Protein AF-A0A3S0PNJ2-F1 (afdb_monomer_lite)

InterPro domains:
  IPR029063 S-adenosyl-L-methionine-dependent methyltransferase superfamily [G3DSA:3.40.50.150] (74-207)
  IPR029063 S-adenosyl-L-methionine-dependent methyltransferase superfamily [SSF53335] (7-191)
  IPR046816 MmeI-like, DNA-methyltransferase domain [PF20473] (151-189)
  IPR050953 N(4)/N(6)-adenine-specific DNA methyltransferase [PTHR33841] (14-191)

Secondary structure (DSSP, 8-state):
-PPPPTTPPTTGGGSPP--STTTSPPTTSSPPB-SSS-BS------HHHHHHHHHHHTTSEE-S-TT--SSTTSEE-HHHHHHHHHHHTTSB-TTT-SBHHHHHT--PPPHHHHHHHHHHHHHHHHHHHH---HHHHHHHHS--TT------HHHHHHHHHHHHT-----TT-TTTHHHHHHHHHHHHHHHHHHTSTT----------

pLDDT: mean 74.97, std 15.98, range [30.59, 96.69]

Sequence (208 aa):
MEERISNLPQGAEIIPFLNGGLFEPNKEDYYKSDGKGNNQNDFGITNNWFLKFFEELEKYNFTIDENSVTEIEVSVDPEMLGRIFENLLAEIDPDSGETARKATGSFYTPREIVDYMATESLIQYIHNKTTIGTEKIRPVFRTIENEKFKLSANEIEQILDALDQVKILDPACGSGAFLWVYYKKLCKHFKSWIQKPNGGKKTSNKNK

Foldseek 3Di:
DPDPDPPDDPPVVPPDDDDDDVPDDDPVVDFDDPVPRDRPDPVVDDVVVVVVVVVVVVQAAEDQDPPPPVPPDGYDYLVNVLVVVLVVQQPAPPPPRDRNCVVVVSDDDDLVVLLVVLLVVLLVQLCVQPVDDSVLVSVLQDPDDPDPRPDDPVSVVSSLVSLVPDDDDDPPCRSVSNVSSNVVSSVVNVVVQVPPPDPDDPPPPPDD

Structure (mmCIF, N/CA/C/O backbone):
data_AF-A0A3S0PNJ2-F1
#
_entry.id   AF-A0A3S0PNJ2-F1
#
loop_
_atom_site.group_PDB
_atom_site.id
_atom_site.type_symbol
_atom_site.label_atom_id
_atom_site.label_alt_id
_atom_site.label_comp_id
_atom_site.label_asym_id
_atom_site.label_entity_id
_atom_site.label_seq_id
_atom_site.pdbx_PDB_ins_code
_atom_site.Cartn_x
_atom_site.Cartn_y
_atom_site.Cartn_z
_atom_site.occupancy
_atom_site.B_iso_or_equiv
_atom_site.auth_seq_id
_atom_site.auth_comp_id
_atom_site.auth_asym_id
_atom_site.auth_atom_id
_atom_site.pdbx_PDB_model_num
ATOM 1 N N . MET A 1 1 ? -0.485 -32.144 -5.523 1.00 49.84 1 MET A N 1
ATOM 2 C CA . MET A 1 1 ? 0.604 -31.202 -5.833 1.00 49.84 1 MET A CA 1
ATOM 3 C C . MET A 1 1 ? 1.092 -31.646 -7.191 1.00 49.84 1 MET A C 1
ATOM 5 O O . MET A 1 1 ? 1.510 -32.792 -7.282 1.00 49.84 1 MET A O 1
ATOM 9 N N . GLU A 1 2 ? 0.849 -30.863 -8.240 1.00 59.84 2 GLU A N 1
ATOM 10 C CA . GLU A 1 2 ? 1.338 -31.222 -9.576 1.00 59.84 2 GLU A CA 1
ATOM 11 C C . GLU A 1 2 ? 2.856 -31.406 -9.503 1.00 59.84 2 GLU A C 1
ATOM 13 O O . GLU A 1 2 ? 3.555 -30.642 -8.831 1.00 59.84 2 GLU A O 1
ATOM 18 N N . GLU A 1 3 ? 3.339 -32.495 -10.090 1.00 68.06 3 GLU A N 1
ATOM 19 C CA . GLU A 1 3 ? 4.760 -32.820 -10.125 1.00 68.06 3 GLU A CA 1
ATOM 20 C C . GLU A 1 3 ? 5.495 -31.698 -10.865 1.00 68.06 3 GLU A C 1
ATOM 22 O O . GLU A 1 3 ? 5.054 -31.253 -11.927 1.00 68.06 3 GLU A O 1
ATOM 27 N N . ARG A 1 4 ? 6.595 -31.196 -10.290 1.00 71.06 4 ARG A N 1
ATOM 28 C CA . ARG A 1 4 ? 7.394 -30.158 -10.951 1.00 71.06 4 ARG A CA 1
ATOM 29 C C . ARG A 1 4 ? 7.895 -30.689 -12.292 1.00 71.06 4 ARG A C 1
ATOM 31 O O . ARG A 1 4 ? 8.275 -31.854 -12.394 1.00 71.06 4 ARG A O 1
ATOM 38 N N . ILE A 1 5 ? 7.918 -29.817 -13.299 1.00 76.19 5 ILE A N 1
ATOM 39 C CA . ILE A 1 5 ? 8.405 -30.143 -14.643 1.00 76.19 5 ILE A CA 1
ATOM 40 C C . ILE A 1 5 ? 9.823 -30.725 -14.533 1.00 76.19 5 ILE A C 1
ATOM 42 O O . ILE A 1 5 ? 10.673 -30.188 -13.819 1.00 76.19 5 ILE A O 1
ATOM 46 N N . SER A 1 6 ? 10.079 -31.833 -15.229 1.00 67.81 6 SER A N 1
ATOM 47 C CA . SER A 1 6 ? 11.418 -32.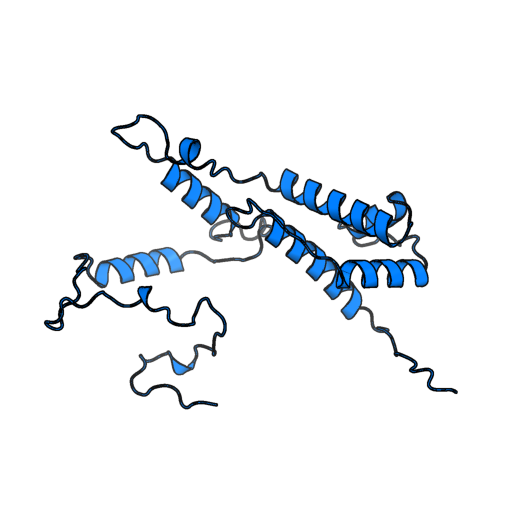410 -15.323 1.00 67.81 6 SER A CA 1
ATOM 48 C C . SER A 1 6 ? 12.330 -31.497 -16.156 1.00 67.81 6 SER A C 1
ATOM 50 O O . SER A 1 6 ? 11.888 -30.907 -17.139 1.00 67.81 6 SER A O 1
ATOM 52 N N . ASN A 1 7 ? 13.611 -31.394 -15.778 1.00 76.75 7 ASN A N 1
ATOM 53 C CA . ASN A 1 7 ? 14.646 -30.527 -16.388 1.00 76.75 7 ASN A CA 1
ATOM 54 C C . ASN A 1 7 ? 14.716 -29.067 -15.897 1.00 76.75 7 ASN A C 1
ATOM 56 O O . ASN A 1 7 ? 15.147 -28.188 -16.643 1.00 76.75 7 ASN A O 1
ATOM 60 N N . LEU A 1 8 ? 14.346 -28.789 -14.645 1.00 79.31 8 LEU A N 1
ATOM 61 C CA . LEU A 1 8 ? 14.663 -27.492 -14.037 1.00 79.31 8 LEU A CA 1
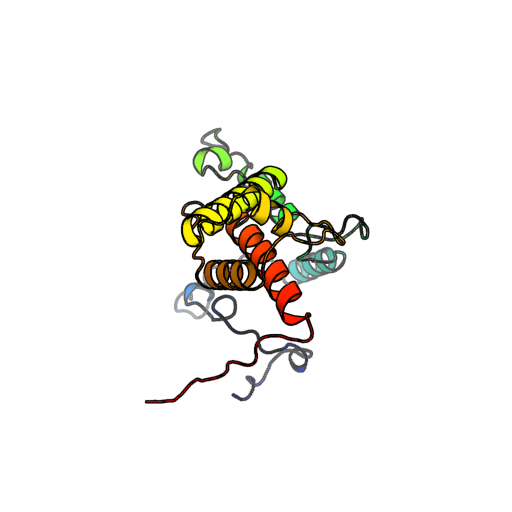ATOM 62 C C . LEU A 1 8 ? 16.164 -27.378 -13.692 1.00 79.31 8 LEU A C 1
ATOM 64 O O . LEU A 1 8 ? 16.800 -28.398 -13.409 1.00 79.31 8 LEU A O 1
ATOM 68 N N . PRO A 1 9 ? 16.736 -26.156 -13.689 1.00 80.31 9 PRO A N 1
ATOM 69 C CA . PRO A 1 9 ? 18.105 -25.923 -13.236 1.00 80.31 9 PRO A CA 1
ATOM 70 C C . PRO A 1 9 ? 18.327 -26.386 -11.790 1.00 80.31 9 PRO A C 1
ATOM 72 O O . PRO A 1 9 ? 17.409 -26.353 -10.968 1.00 80.31 9 PRO A O 1
ATOM 75 N N . GLN A 1 10 ? 19.565 -26.764 -11.467 1.00 80.88 10 GLN A N 1
ATOM 76 C CA . GLN A 1 10 ? 19.969 -27.072 -10.094 1.00 80.88 10 GLN A CA 1
ATOM 77 C C . GLN A 1 10 ? 19.714 -25.863 -9.177 1.00 80.88 10 GLN A C 1
ATOM 79 O O . GLN A 1 10 ? 20.045 -24.736 -9.543 1.00 80.88 10 GLN A O 1
ATOM 84 N N . GLY A 1 11 ? 19.128 -26.087 -7.999 1.00 80.19 11 GLY A N 1
ATOM 85 C CA . GLY A 1 11 ? 18.704 -25.031 -7.077 1.00 80.19 11 GLY A CA 1
ATOM 86 C C . GLY A 1 11 ? 17.234 -24.630 -7.236 1.00 80.19 11 GLY A C 1
ATOM 87 O O . GLY A 1 11 ? 16.687 -23.953 -6.369 1.00 80.19 11 GLY A O 1
ATOM 88 N N . ALA A 1 12 ? 16.536 -25.073 -8.287 1.00 82.06 12 ALA A N 1
ATOM 89 C CA . ALA A 1 12 ? 15.106 -24.804 -8.422 1.00 82.06 12 ALA A CA 1
ATOM 90 C C . ALA A 1 12 ? 14.271 -25.497 -7.330 1.00 82.06 12 ALA A C 1
ATOM 92 O O . ALA A 1 12 ? 13.176 -25.040 -7.003 1.00 82.06 12 ALA A O 1
ATOM 93 N N . GLU A 1 13 ? 14.777 -26.580 -6.736 1.00 83.62 13 GLU A N 1
ATOM 94 C CA . GLU A 1 13 ? 14.127 -27.356 -5.678 1.00 83.62 13 GLU A CA 1
ATOM 95 C C . GLU A 1 13 ? 13.825 -26.552 -4.404 1.00 83.62 13 GLU A C 1
ATOM 97 O O . GLU A 1 13 ? 12.839 -26.849 -3.730 1.00 83.62 13 GLU A O 1
ATOM 102 N N . ILE A 1 14 ? 14.617 -25.516 -4.099 1.00 87.25 14 ILE A N 1
ATOM 103 C CA . ILE A 1 14 ? 14.418 -24.661 -2.916 1.00 87.25 14 ILE A CA 1
ATOM 104 C C . ILE A 1 14 ? 13.469 -23.484 -3.171 1.00 87.25 14 ILE A C 1
ATOM 106 O O . ILE A 1 14 ? 13.017 -22.847 -2.220 1.00 87.25 14 ILE A O 1
ATOM 110 N N . ILE A 1 15 ? 13.141 -23.190 -4.433 1.00 84.38 15 ILE A N 1
ATOM 111 C CA . ILE A 1 15 ? 12.251 -22.078 -4.782 1.00 84.38 15 ILE A CA 1
ATOM 112 C C . ILE A 1 15 ? 10.813 -22.483 -4.427 1.00 84.38 15 ILE A C 1
ATOM 114 O O . ILE A 1 15 ? 10.343 -23.511 -4.928 1.00 84.38 15 ILE A O 1
ATOM 118 N N . PRO A 1 16 ? 10.091 -21.731 -3.576 1.00 84.56 16 PRO A N 1
ATOM 119 C CA . PRO A 1 16 ? 8.716 -22.059 -3.219 1.00 84.56 16 PRO A CA 1
ATOM 120 C C . PRO A 1 16 ? 7.776 -21.892 -4.417 1.00 84.56 16 PRO A C 1
ATOM 122 O O . PRO A 1 16 ? 8.076 -21.189 -5.377 1.00 84.56 16 PRO A O 1
ATOM 125 N N . PHE A 1 17 ? 6.606 -22.528 -4.351 1.00 81.31 17 PHE A N 1
ATOM 126 C CA . PHE A 1 17 ? 5.552 -22.243 -5.319 1.00 81.31 17 PHE A CA 1
ATOM 127 C C . PHE A 1 17 ? 5.083 -20.792 -5.147 1.00 81.31 17 PHE A C 1
ATOM 129 O O . PHE A 1 17 ? 4.615 -20.416 -4.070 1.00 81.31 17 PHE A O 1
ATOM 136 N N . LEU A 1 18 ? 5.214 -19.994 -6.206 1.00 81.94 18 LEU A N 1
ATOM 137 C CA . LEU A 1 18 ? 4.724 -18.623 -6.277 1.00 81.94 18 LEU A CA 1
ATOM 138 C C . LEU A 1 18 ? 3.477 -18.623 -7.165 1.00 81.94 18 LEU A C 1
ATOM 140 O O . LEU A 1 18 ? 3.542 -19.034 -8.319 1.00 81.94 18 LEU A O 1
ATOM 144 N N . ASN A 1 19 ? 2.337 -18.224 -6.602 1.00 76.31 19 ASN A N 1
ATOM 145 C CA . ASN A 1 19 ? 1.061 -18.171 -7.316 1.00 76.31 19 ASN A CA 1
ATOM 146 C C . ASN A 1 19 ? 0.738 -16.741 -7.777 1.00 76.31 19 ASN A C 1
ATOM 148 O O . ASN A 1 19 ? 1.321 -15.774 -7.282 1.00 76.31 19 ASN A O 1
ATOM 152 N N . GLY A 1 20 ? -0.282 -16.618 -8.625 1.00 78.88 20 GLY A N 1
ATOM 153 C CA . GLY A 1 20 ? -0.908 -15.363 -9.014 1.00 78.88 20 GLY A CA 1
ATOM 154 C C . GLY A 1 20 ? -0.400 -14.819 -10.342 1.00 78.88 20 GLY A C 1
ATOM 155 O O . GLY A 1 20 ? 0.638 -15.231 -10.854 1.00 78.88 20 GLY A O 1
ATOM 156 N N . GLY A 1 21 ? -1.131 -13.831 -10.862 1.00 77.19 21 GLY A N 1
ATOM 157 C CA . GLY A 1 21 ? -0.971 -13.318 -12.225 1.00 77.19 21 GLY A CA 1
ATOM 158 C C . GLY A 1 21 ? 0.415 -12.782 -12.605 1.00 77.19 21 GLY A C 1
ATOM 159 O O . GLY A 1 21 ? 0.660 -12.574 -13.783 1.00 77.19 21 GLY A O 1
ATOM 160 N N . LEU A 1 22 ? 1.324 -12.564 -11.644 1.00 82.12 22 LEU A N 1
ATOM 161 C CA . LEU A 1 22 ? 2.709 -12.169 -11.931 1.00 82.12 22 LEU A CA 1
ATOM 162 C C . LEU A 1 22 ? 3.564 -13.335 -12.457 1.00 82.12 22 LEU A C 1
ATOM 164 O O . LEU A 1 22 ? 4.467 -13.111 -13.254 1.00 82.12 22 LEU A O 1
ATOM 168 N N . PHE A 1 23 ? 3.304 -14.558 -11.990 1.00 83.19 23 PHE A N 1
ATOM 169 C CA . PHE A 1 23 ? 4.053 -15.762 -12.377 1.00 83.19 23 PHE A CA 1
ATOM 170 C C . PHE A 1 23 ? 3.240 -16.688 -13.290 1.00 83.19 23 PHE A C 1
ATOM 172 O O . PHE A 1 23 ? 3.722 -17.749 -13.690 1.00 83.19 23 PHE A O 1
ATOM 179 N N . GLU A 1 24 ? 2.007 -16.299 -13.619 1.00 83.56 24 GLU A N 1
ATOM 180 C CA . GLU A 1 24 ? 1.200 -16.968 -14.631 1.00 83.56 24 GLU A CA 1
ATOM 181 C C . GLU A 1 24 ? 1.675 -16.536 -16.026 1.00 83.56 24 GLU A C 1
ATOM 183 O O . GLU A 1 24 ? 1.725 -15.337 -16.304 1.00 83.56 24 GLU A O 1
ATOM 188 N N . PRO A 1 25 ? 2.024 -17.484 -16.913 1.00 79.88 25 PRO A N 1
ATOM 189 C CA . PRO A 1 25 ? 2.538 -17.144 -18.229 1.00 79.88 25 PRO A CA 1
ATOM 190 C C . PRO A 1 25 ? 1.450 -16.508 -19.096 1.00 79.88 25 PRO A C 1
ATOM 192 O O . PRO A 1 25 ? 0.386 -17.091 -19.328 1.00 79.88 25 PRO A O 1
ATOM 195 N N . ASN A 1 26 ? 1.752 -15.340 -19.651 1.00 81.19 26 ASN A N 1
ATOM 196 C CA . ASN A 1 26 ? 0.934 -14.673 -20.647 1.00 81.19 26 ASN A CA 1
ATOM 197 C C . ASN A 1 26 ? 1.402 -15.023 -22.058 1.00 81.19 26 ASN A C 1
ATOM 199 O O . ASN A 1 26 ? 2.563 -15.329 -22.318 1.00 81.19 26 ASN A O 1
ATOM 203 N N . LYS A 1 27 ? 0.487 -14.931 -23.029 1.00 80.75 27 LYS A N 1
ATOM 204 C CA . LYS A 1 27 ? 0.811 -15.183 -24.446 1.00 80.75 27 LYS A CA 1
ATOM 205 C C . LYS A 1 27 ? 1.898 -14.245 -24.985 1.00 80.75 27 LYS A C 1
ATOM 207 O O . LYS A 1 27 ? 2.558 -14.599 -25.956 1.00 80.75 27 LYS A O 1
ATOM 212 N N . GLU A 1 28 ? 2.050 -13.069 -24.381 1.00 77.69 28 GLU A N 1
ATOM 213 C CA . GLU A 1 28 ? 3.027 -12.050 -24.775 1.00 77.69 28 GLU A CA 1
ATOM 214 C C . GLU A 1 28 ? 4.420 -12.273 -24.171 1.00 77.69 28 GLU A C 1
ATOM 216 O O . GLU A 1 28 ? 5.381 -11.698 -24.676 1.00 77.69 28 GLU A O 1
ATOM 221 N N . ASP A 1 29 ? 4.554 -13.148 -23.167 1.00 75.00 29 ASP A N 1
ATOM 222 C CA . ASP A 1 29 ? 5.842 -13.451 -22.523 1.00 75.00 29 ASP A CA 1
ATOM 223 C C . ASP A 1 29 ? 6.748 -14.312 -23.418 1.00 75.00 29 ASP A C 1
ATOM 225 O O . ASP A 1 29 ? 7.961 -14.398 -23.222 1.00 75.00 29 ASP A O 1
ATOM 229 N N . TYR A 1 30 ? 6.161 -14.972 -24.417 1.00 74.31 30 TYR A N 1
ATOM 230 C CA . TYR A 1 30 ? 6.881 -15.818 -25.356 1.00 74.31 30 TYR A CA 1
ATOM 231 C C . TYR A 1 30 ? 7.423 -15.001 -26.528 1.00 74.31 30 TYR A C 1
ATOM 233 O O . TYR A 1 30 ? 6.736 -14.152 -27.103 1.00 74.31 30 TYR A O 1
ATOM 241 N N . TYR A 1 31 ? 8.642 -15.326 -26.963 1.00 70.31 31 TYR A N 1
ATOM 242 C CA . TYR A 1 31 ? 9.180 -14.793 -28.209 1.00 70.31 31 TYR A CA 1
ATOM 243 C C . TYR A 1 31 ? 8.244 -15.113 -29.379 1.00 70.31 31 TYR A C 1
ATOM 245 O O . TYR A 1 31 ? 7.834 -16.258 -29.586 1.00 70.31 31 TYR A O 1
ATOM 253 N N . LYS A 1 32 ? 7.934 -14.095 -30.187 1.00 69.56 32 LYS A N 1
ATOM 254 C CA . LYS A 1 32 ? 7.184 -14.288 -31.429 1.00 69.56 32 LYS A CA 1
ATOM 255 C C . LYS A 1 32 ? 8.036 -15.129 -32.379 1.00 69.56 32 LYS A C 1
ATOM 257 O O . LYS A 1 32 ? 9.128 -14.716 -32.771 1.00 69.56 32 LYS A O 1
ATOM 262 N N . SER A 1 33 ? 7.546 -16.319 -32.719 1.00 65.50 33 SER A N 1
ATOM 263 C CA . SER A 1 33 ? 8.201 -17.193 -33.690 1.00 65.50 33 SER A CA 1
ATOM 264 C C . SER A 1 33 ? 7.960 -16.675 -35.106 1.00 65.50 33 SER A C 1
ATOM 266 O O . SER A 1 33 ? 6.840 -16.308 -35.459 1.00 65.50 33 SER A O 1
ATOM 268 N N . ASP A 1 34 ? 8.993 -16.694 -35.943 1.00 67.25 34 ASP A N 1
ATOM 269 C CA . ASP A 1 34 ? 8.899 -16.383 -37.373 1.00 67.25 34 ASP A CA 1
ATOM 270 C C . ASP A 1 34 ? 8.265 -17.500 -38.223 1.00 67.25 34 ASP A C 1
ATOM 272 O O . ASP A 1 34 ? 8.273 -17.430 -39.453 1.00 67.25 34 ASP A O 1
ATOM 276 N N . GLY A 1 35 ? 7.728 -18.547 -37.587 1.00 62.44 35 GLY A N 1
ATOM 277 C CA . GLY A 1 35 ? 7.196 -19.731 -38.261 1.00 62.44 35 GLY A CA 1
ATOM 278 C C . GLY A 1 35 ? 8.274 -20.675 -38.809 1.00 62.44 35 GLY A C 1
ATOM 279 O O . GLY A 1 35 ? 7.936 -21.734 -39.332 1.00 62.44 35 GLY A O 1
ATOM 280 N N . LYS A 1 36 ? 9.561 -20.331 -38.666 1.00 62.38 36 LYS A N 1
ATOM 281 C CA . LYS A 1 36 ? 10.726 -21.162 -39.021 1.00 62.38 36 LYS A CA 1
ATOM 282 C C . LYS A 1 36 ? 11.479 -21.672 -37.789 1.00 62.38 36 LYS A C 1
ATOM 284 O O . LYS A 1 36 ? 12.538 -22.275 -37.930 1.00 62.38 36 LYS A O 1
ATOM 289 N N . GLY A 1 37 ? 10.923 -21.454 -36.596 1.00 56.62 37 GLY A N 1
ATOM 290 C CA . GLY A 1 37 ? 11.522 -21.856 -35.325 1.00 56.62 37 GLY A CA 1
ATOM 291 C C . GLY A 1 37 ? 12.551 -20.866 -34.778 1.00 56.62 37 GLY A C 1
ATOM 292 O O . GLY A 1 37 ? 13.146 -21.154 -33.745 1.00 56.62 37 GLY A O 1
ATOM 293 N N . ASN A 1 38 ? 12.733 -19.703 -35.414 1.00 58.88 38 ASN A N 1
ATOM 294 C CA . ASN A 1 38 ? 13.592 -18.653 -34.881 1.00 58.88 38 ASN A CA 1
ATOM 295 C C . ASN A 1 38 ? 12.755 -17.636 -34.102 1.00 58.88 38 ASN A C 1
ATOM 297 O O . ASN A 1 38 ? 11.635 -17.280 -34.488 1.00 58.88 38 ASN A O 1
ATOM 301 N N . ASN A 1 39 ? 13.317 -17.155 -32.998 1.00 63.09 39 ASN A N 1
ATOM 302 C CA . ASN A 1 39 ? 12.761 -16.028 -32.263 1.00 63.09 39 ASN A CA 1
ATOM 303 C C . ASN A 1 39 ? 12.992 -14.763 -33.096 1.00 63.09 39 ASN A C 1
ATOM 305 O O . ASN A 1 39 ? 14.128 -14.469 -33.455 1.00 63.09 39 ASN A O 1
ATOM 309 N N . GLN A 1 40 ? 11.932 -14.014 -33.409 1.00 57.19 40 GLN A N 1
ATOM 310 C CA . GLN A 1 40 ? 12.040 -12.797 -34.230 1.00 57.19 40 GLN A CA 1
ATOM 311 C C . GLN A 1 40 ? 12.894 -11.697 -33.581 1.00 57.19 40 GLN A C 1
ATOM 313 O O . GLN A 1 40 ? 13.424 -10.846 -34.288 1.00 57.19 40 GLN A O 1
ATOM 318 N N . ASN A 1 41 ? 13.039 -11.729 -32.255 1.00 60.88 41 ASN A N 1
ATOM 319 C CA . ASN A 1 41 ? 13.708 -10.697 -31.471 1.00 60.88 41 ASN A CA 1
ATOM 320 C C . ASN A 1 41 ? 14.932 -11.285 -30.757 1.00 60.88 41 ASN A C 1
ATOM 322 O O . ASN A 1 41 ? 14.886 -11.549 -29.556 1.00 60.88 41 ASN A O 1
ATOM 326 N N . ASP A 1 42 ? 16.016 -11.520 -31.496 1.00 64.44 42 ASP A N 1
ATOM 327 C CA . ASP A 1 42 ? 17.333 -11.679 -30.879 1.00 64.44 42 ASP A CA 1
ATOM 328 C C . ASP A 1 42 ? 17.865 -10.282 -30.539 1.00 64.44 42 ASP A C 1
ATOM 330 O O . ASP A 1 42 ? 18.248 -9.509 -31.417 1.00 64.44 42 ASP A O 1
ATOM 334 N N . PHE A 1 43 ? 17.826 -9.930 -29.255 1.00 67.69 43 PHE A N 1
ATOM 335 C CA . PHE A 1 43 ? 18.299 -8.634 -28.770 1.00 67.69 43 PHE A CA 1
ATOM 336 C C . PHE A 1 43 ? 19.832 -8.506 -28.818 1.00 67.69 43 PHE A C 1
ATOM 338 O O . PHE A 1 43 ? 20.357 -7.433 -28.531 1.00 67.69 43 PHE A O 1
ATOM 345 N N . GLY A 1 44 ? 20.570 -9.577 -29.150 1.00 76.94 44 GLY A N 1
ATOM 346 C CA . GLY A 1 44 ? 22.033 -9.562 -29.234 1.00 76.94 44 GLY A CA 1
ATOM 347 C C . GLY A 1 44 ? 22.736 -9.367 -27.883 1.00 76.94 44 GLY A C 1
ATOM 348 O O . GLY A 1 44 ? 23.943 -9.124 -27.838 1.00 76.94 44 GLY A O 1
ATOM 349 N N . ILE A 1 45 ? 22.002 -9.467 -26.771 1.00 81.19 45 ILE A N 1
ATOM 350 C CA . ILE A 1 45 ? 22.540 -9.328 -25.416 1.00 81.19 45 ILE A CA 1
ATOM 351 C C . ILE A 1 45 ? 23.004 -10.700 -24.937 1.00 81.19 45 ILE A C 1
ATOM 353 O O . ILE A 1 45 ? 22.217 -11.628 -24.770 1.00 81.19 45 ILE A O 1
ATOM 357 N N . THR A 1 46 ? 24.306 -10.832 -24.696 1.00 86.56 46 THR A N 1
ATOM 358 C CA . THR A 1 46 ? 24.883 -12.093 -24.214 1.00 86.56 46 THR A CA 1
ATOM 359 C C . THR A 1 46 ? 24.480 -12.392 -22.766 1.00 86.56 46 THR A C 1
ATOM 361 O O . THR A 1 46 ? 24.423 -11.483 -21.938 1.00 86.56 46 THR A O 1
ATOM 364 N N . ASN A 1 47 ? 24.337 -13.675 -22.413 1.00 85.31 47 ASN A N 1
ATOM 365 C CA . ASN A 1 47 ? 24.060 -14.108 -21.033 1.00 85.31 47 ASN A CA 1
ATOM 366 C C . ASN A 1 47 ? 25.074 -13.563 -20.011 1.00 85.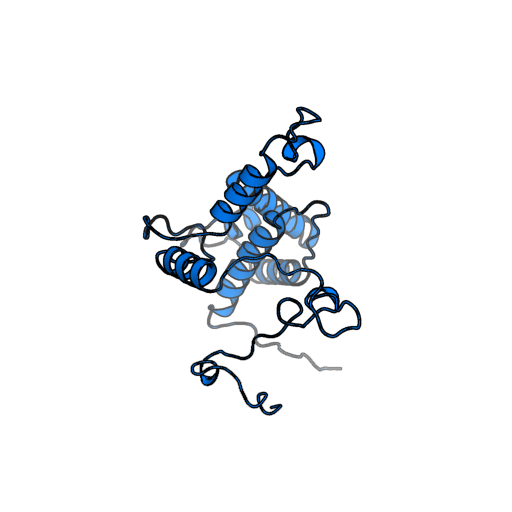31 47 ASN A C 1
ATOM 368 O O . ASN A 1 47 ? 24.716 -13.265 -18.878 1.00 85.31 47 ASN A O 1
ATOM 372 N N . ASN A 1 48 ? 26.335 -13.386 -20.416 1.00 91.06 48 ASN A N 1
ATOM 373 C CA . ASN A 1 48 ? 27.385 -12.840 -19.554 1.00 91.06 48 ASN A CA 1
ATOM 374 C C . ASN A 1 48 ? 27.100 -11.398 -19.103 1.00 91.06 48 ASN A C 1
ATOM 376 O O . ASN A 1 48 ? 27.537 -10.993 -18.032 1.00 91.06 48 ASN A O 1
ATOM 380 N N . TRP A 1 49 ? 26.376 -10.618 -19.909 1.00 92.62 49 TRP A N 1
ATOM 381 C CA . TRP A 1 49 ? 25.942 -9.283 -19.507 1.00 92.62 49 TRP A CA 1
ATOM 382 C C . TRP A 1 49 ? 24.917 -9.363 -18.368 1.00 92.62 49 TRP A C 1
ATOM 384 O O . TRP A 1 49 ? 25.080 -8.674 -17.365 1.00 92.62 49 TRP A O 1
ATOM 394 N N . PHE A 1 50 ? 23.927 -10.259 -18.478 1.00 88.88 50 PHE A N 1
ATOM 395 C CA . PHE A 1 50 ? 22.920 -10.473 -17.433 1.00 88.88 50 PHE A CA 1
ATOM 396 C C . PHE A 1 50 ? 23.528 -10.988 -16.133 1.00 88.88 50 PHE A C 1
ATOM 398 O O . PHE A 1 50 ? 23.163 -10.498 -15.074 1.00 88.88 50 PHE A O 1
ATOM 405 N N . LEU A 1 51 ? 24.482 -11.923 -16.203 1.00 90.94 51 LEU A N 1
ATOM 406 C CA . LEU A 1 51 ? 25.178 -12.418 -15.010 1.00 90.94 51 LEU A CA 1
ATOM 407 C C . LEU A 1 51 ? 25.866 -11.278 -14.257 1.00 90.94 51 LEU A C 1
ATOM 409 O O . LEU A 1 51 ? 25.622 -11.104 -13.070 1.00 90.94 51 LEU A O 1
ATOM 413 N N . LYS A 1 52 ? 26.629 -10.438 -14.964 1.00 93.44 52 LYS A N 1
ATOM 414 C CA . LYS A 1 52 ? 27.259 -9.253 -14.364 1.00 93.44 52 LYS A CA 1
ATOM 415 C C . LYS A 1 52 ? 26.234 -8.280 -13.795 1.00 93.44 52 LYS A C 1
ATOM 417 O O . LYS A 1 52 ? 26.453 -7.709 -12.738 1.00 93.44 52 LYS A O 1
ATOM 422 N N . PHE A 1 53 ? 25.120 -8.074 -14.492 1.00 90.62 53 PHE A N 1
ATOM 423 C CA . PHE A 1 53 ? 24.058 -7.198 -14.010 1.00 90.62 53 PHE A CA 1
ATOM 424 C C . PHE A 1 53 ? 23.419 -7.730 -12.719 1.00 90.62 53 PHE A C 1
ATOM 426 O O . PHE A 1 53 ? 23.246 -6.970 -11.771 1.00 90.62 53 PHE A O 1
ATOM 433 N N . PHE A 1 54 ? 23.118 -9.027 -12.645 1.00 89.69 54 PHE A N 1
ATOM 434 C CA . PHE A 1 54 ? 22.583 -9.644 -11.431 1.00 89.69 54 PHE A CA 1
ATOM 435 C C . PHE A 1 54 ? 23.597 -9.632 -10.284 1.00 89.69 54 PHE A C 1
ATOM 437 O O . PHE A 1 54 ? 23.214 -9.288 -9.172 1.00 89.69 54 PHE A O 1
ATOM 444 N N . GLU A 1 55 ? 24.883 -9.878 -10.553 1.00 91.62 55 GLU A N 1
ATOM 445 C CA . GLU A 1 55 ? 25.961 -9.724 -9.562 1.00 91.62 55 GLU A CA 1
ATOM 446 C C . GLU A 1 55 ? 26.026 -8.299 -8.985 1.00 91.62 55 GLU A C 1
ATOM 448 O O . GLU A 1 55 ? 26.333 -8.125 -7.808 1.00 91.62 55 GLU A O 1
ATOM 453 N N . GLU A 1 56 ? 25.732 -7.265 -9.783 1.00 89.31 56 GLU A N 1
ATOM 454 C CA . GLU A 1 56 ? 25.611 -5.895 -9.273 1.00 89.31 56 GLU A CA 1
ATOM 455 C C . GLU A 1 56 ? 24.362 -5.714 -8.401 1.00 89.31 56 GLU A C 1
ATOM 457 O O . GLU A 1 56 ? 24.458 -5.113 -7.333 1.00 89.31 56 GLU A O 1
ATOM 462 N N . LEU A 1 57 ? 23.203 -6.245 -8.811 1.00 85.88 57 LEU A N 1
ATOM 463 C CA . LEU A 1 57 ? 21.964 -6.149 -8.027 1.00 85.88 57 LEU A CA 1
ATOM 464 C C . LEU A 1 57 ? 22.051 -6.897 -6.690 1.00 85.88 57 LEU A C 1
ATOM 466 O O . LEU A 1 57 ? 21.523 -6.413 -5.693 1.00 85.88 57 LEU A O 1
ATOM 470 N N . GLU A 1 58 ? 22.748 -8.032 -6.646 1.00 86.06 58 GLU A N 1
ATOM 471 C CA . GLU A 1 58 ? 22.947 -8.842 -5.435 1.00 86.06 58 GLU A CA 1
ATOM 472 C C . GLU A 1 58 ? 23.798 -8.148 -4.362 1.00 86.06 58 GLU A C 1
ATOM 474 O O . GLU A 1 58 ? 23.799 -8.569 -3.205 1.00 86.06 58 GLU A O 1
ATOM 479 N N . LYS A 1 59 ? 24.485 -7.049 -4.700 1.00 86.81 59 LYS A N 1
ATOM 480 C CA . LYS A 1 59 ? 25.166 -6.202 -3.708 1.00 86.81 59 LYS A CA 1
ATOM 481 C C . LYS A 1 59 ? 24.179 -5.422 -2.841 1.00 86.81 59 LYS A C 1
ATOM 483 O O . LYS A 1 59 ? 24.580 -4.926 -1.791 1.00 86.81 59 LYS A O 1
ATOM 488 N N . TYR A 1 60 ? 22.924 -5.303 -3.277 1.00 82.50 60 TYR A N 1
ATOM 489 C CA . TYR A 1 60 ? 21.886 -4.527 -2.614 1.00 82.50 60 TYR A CA 1
ATOM 490 C C . TYR A 1 60 ? 20.843 -5.411 -1.930 1.00 82.50 60 TYR A C 1
ATOM 492 O O . TYR A 1 60 ? 20.446 -6.463 -2.424 1.00 82.50 60 TYR A O 1
ATOM 500 N N . ASN A 1 61 ? 20.337 -4.930 -0.797 1.00 80.12 61 ASN A N 1
ATOM 501 C CA . ASN A 1 61 ? 19.247 -5.555 -0.063 1.00 80.12 61 ASN A CA 1
ATOM 502 C C . ASN A 1 61 ? 17.907 -4.974 -0.520 1.00 80.12 61 ASN A C 1
ATOM 504 O O . ASN A 1 61 ? 17.562 -3.838 -0.206 1.00 80.12 61 ASN A O 1
ATOM 508 N N . PHE A 1 62 ? 17.106 -5.744 -1.246 1.00 81.31 62 PHE A N 1
ATOM 509 C CA . PHE A 1 62 ? 15.762 -5.295 -1.610 1.00 81.31 62 PHE A CA 1
ATOM 510 C C . PHE A 1 62 ? 14.825 -5.397 -0.406 1.00 81.31 62 PHE A C 1
ATOM 512 O O . PHE A 1 62 ? 14.694 -6.458 0.207 1.00 81.31 62 PHE A O 1
ATOM 519 N N . THR A 1 63 ? 14.151 -4.298 -0.074 1.00 75.12 63 THR A N 1
ATOM 520 C CA . THR A 1 63 ? 13.232 -4.223 1.065 1.00 75.12 63 THR A CA 1
ATOM 521 C C . THR A 1 63 ? 11.865 -3.694 0.649 1.00 75.12 63 THR A C 1
ATOM 523 O O . THR A 1 63 ? 11.729 -2.884 -0.262 1.00 75.12 63 THR A O 1
ATOM 526 N N . ILE A 1 64 ? 10.827 -4.150 1.350 1.00 70.25 64 ILE A N 1
ATOM 527 C CA . ILE A 1 64 ? 9.464 -3.599 1.261 1.00 70.25 64 ILE A CA 1
ATOM 528 C C . ILE A 1 64 ? 9.202 -2.528 2.338 1.00 70.25 64 ILE A C 1
ATOM 530 O O . ILE A 1 64 ? 8.128 -1.909 2.376 1.00 70.25 64 ILE A O 1
ATOM 534 N N . ASP A 1 65 ? 10.151 -2.342 3.260 1.00 65.81 65 ASP A N 1
ATOM 535 C CA . ASP A 1 65 ? 10.056 -1.353 4.326 1.00 65.81 65 ASP A CA 1
ATOM 536 C C . ASP A 1 65 ? 10.787 -0.061 3.956 1.00 65.81 65 ASP A C 1
ATOM 538 O O . ASP A 1 65 ? 12.009 0.024 3.985 1.00 65.81 65 ASP A O 1
ATOM 542 N N . GLU A 1 66 ? 9.997 0.971 3.675 1.00 59.38 66 GLU A N 1
ATOM 543 C CA . GLU A 1 66 ? 10.446 2.342 3.404 1.00 59.38 66 GLU A CA 1
ATOM 544 C C . GLU A 1 66 ? 10.953 3.078 4.667 1.00 59.38 66 GLU A C 1
ATOM 546 O O . GLU A 1 66 ? 11.251 4.268 4.604 1.00 59.38 66 GLU A O 1
ATOM 551 N N . ASN A 1 67 ? 10.953 2.455 5.856 1.00 53.44 67 ASN A N 1
ATOM 552 C CA . ASN A 1 67 ? 11.372 3.091 7.120 1.00 53.44 67 ASN A CA 1
ATOM 553 C C . ASN A 1 67 ? 12.738 2.634 7.640 1.00 53.44 67 ASN A C 1
ATOM 555 O O . ASN A 1 67 ? 13.112 3.021 8.749 1.00 53.44 67 ASN A O 1
ATOM 559 N N . SER A 1 68 ? 13.488 1.830 6.885 1.00 51.38 68 SER A N 1
ATOM 560 C CA . SER A 1 68 ? 14.803 1.349 7.320 1.00 51.38 68 SER A CA 1
ATOM 561 C C . SER A 1 68 ? 15.885 2.430 7.168 1.00 51.38 68 SER A C 1
ATOM 563 O O . SER A 1 68 ? 16.818 2.329 6.382 1.00 51.38 68 SER A O 1
ATOM 565 N N . VAL A 1 69 ? 15.756 3.505 7.948 1.00 47.72 69 VAL A N 1
ATOM 566 C CA . VAL A 1 69 ? 16.766 4.570 8.090 1.00 47.72 69 VAL A CA 1
ATOM 567 C C . VAL A 1 69 ? 17.899 4.116 9.029 1.00 47.72 69 VAL A C 1
ATOM 569 O O . VAL A 1 69 ? 18.853 4.839 9.268 1.00 47.72 69 VAL A O 1
ATOM 572 N N . THR A 1 70 ? 17.826 2.912 9.596 1.00 48.16 70 THR A N 1
ATOM 573 C CA . THR A 1 70 ? 18.865 2.370 10.488 1.00 48.16 70 THR A CA 1
ATOM 574 C C . THR A 1 70 ? 19.718 1.275 9.846 1.00 48.16 70 THR A C 1
ATOM 576 O O . THR A 1 70 ? 20.779 0.977 10.381 1.00 48.16 70 THR A O 1
ATOM 579 N N . GLU A 1 71 ? 19.330 0.749 8.676 1.00 46.59 71 GLU A N 1
ATOM 580 C CA . GLU A 1 71 ? 20.188 -0.060 7.787 1.00 46.59 71 GLU A CA 1
ATOM 581 C C . GLU A 1 71 ? 20.479 0.708 6.481 1.00 46.59 71 GLU A C 1
ATOM 583 O O . GLU A 1 71 ? 20.361 0.189 5.370 1.00 46.59 71 GLU A O 1
ATOM 588 N N . ILE A 1 72 ? 20.833 1.989 6.626 1.00 51.94 72 ILE A N 1
ATOM 589 C CA . ILE A 1 72 ? 21.466 2.803 5.579 1.00 51.94 72 ILE A CA 1
ATOM 590 C C . ILE A 1 72 ? 22.854 2.180 5.380 1.00 51.94 72 ILE A C 1
ATOM 592 O O . ILE A 1 72 ? 23.653 2.175 6.306 1.00 51.94 72 ILE A O 1
ATOM 596 N N . GLU A 1 73 ? 23.148 1.480 4.292 1.00 52.03 73 GLU A N 1
ATOM 597 C CA . GLU A 1 73 ? 23.756 2.121 3.120 1.00 52.03 73 GLU A CA 1
ATOM 598 C C . GLU A 1 73 ? 23.461 1.385 1.798 1.00 52.03 73 GLU A C 1
ATOM 600 O O . GLU A 1 73 ? 23.870 1.865 0.744 1.00 52.03 73 GLU A O 1
ATOM 605 N N . VAL A 1 74 ? 22.760 0.239 1.809 1.00 57.16 74 VAL A N 1
ATOM 606 C CA . VAL A 1 74 ? 22.663 -0.622 0.608 1.00 57.16 74 VAL A CA 1
ATOM 607 C C . VAL A 1 74 ? 21.283 -1.256 0.393 1.00 57.16 74 VAL A C 1
ATOM 609 O O . VAL A 1 74 ? 21.181 -2.306 -0.236 1.00 57.16 74 VAL A O 1
ATOM 612 N N . SER A 1 75 ? 20.208 -0.653 0.908 1.00 69.25 75 SER A N 1
ATOM 613 C CA . SER A 1 75 ? 18.849 -1.180 0.715 1.00 69.25 75 SER A CA 1
ATOM 614 C C . SER A 1 75 ? 18.106 -0.473 -0.423 1.00 69.25 75 SER A C 1
ATOM 616 O O . SER A 1 75 ? 18.095 0.754 -0.472 1.00 69.25 75 SER A O 1
ATOM 618 N N . VAL A 1 76 ? 17.474 -1.232 -1.325 1.00 73.75 76 VAL A N 1
ATOM 619 C CA . VAL A 1 76 ? 16.625 -0.710 -2.412 1.00 73.75 76 VAL A CA 1
ATOM 620 C C . VAL A 1 76 ? 15.163 -0.888 -2.025 1.00 73.75 76 VAL A C 1
ATOM 622 O O . VAL A 1 76 ? 14.697 -2.013 -1.831 1.00 73.75 76 VAL A O 1
ATOM 625 N N . ASP A 1 77 ? 14.439 0.223 -1.926 1.00 75.00 77 ASP A N 1
ATOM 626 C CA . ASP A 1 77 ? 13.020 0.257 -1.579 1.00 75.00 77 ASP A CA 1
ATOM 627 C C . ASP A 1 77 ? 12.134 0.653 -2.787 1.00 75.00 77 ASP A C 1
ATOM 629 O O . ASP A 1 77 ? 12.638 1.057 -3.846 1.00 75.00 77 ASP A O 1
ATOM 633 N N . PRO A 1 78 ? 10.795 0.544 -2.672 1.00 70.44 78 PRO A N 1
ATOM 634 C CA . PRO A 1 78 ? 9.886 0.938 -3.748 1.00 70.44 78 PRO A CA 1
ATOM 635 C C . PRO A 1 78 ? 9.968 2.424 -4.137 1.00 70.44 78 PRO A C 1
ATOM 637 O O . PRO A 1 78 ? 9.643 2.769 -5.274 1.00 70.44 78 PRO A O 1
ATOM 640 N N . GLU A 1 79 ? 10.401 3.313 -3.235 1.00 72.31 79 GLU A N 1
ATOM 641 C CA . GLU A 1 79 ? 10.553 4.742 -3.531 1.00 72.31 79 GLU A CA 1
ATOM 642 C C . GLU A 1 79 ? 11.717 4.970 -4.502 1.00 72.31 79 GLU A C 1
ATOM 644 O O . GLU A 1 79 ? 11.570 5.704 -5.484 1.00 72.31 79 GLU A O 1
ATOM 649 N N . MET A 1 80 ? 12.854 4.304 -4.276 1.00 75.31 80 MET A N 1
ATOM 650 C CA . MET A 1 80 ? 14.008 4.358 -5.176 1.00 75.31 80 MET A CA 1
ATOM 651 C C . MET A 1 80 ? 13.648 3.876 -6.582 1.00 75.31 80 MET A C 1
ATOM 653 O O . MET A 1 80 ? 14.009 4.531 -7.561 1.00 75.31 80 MET A O 1
ATOM 657 N N . LEU A 1 81 ? 12.884 2.785 -6.694 1.00 73.62 81 LEU A N 1
ATOM 658 C CA . LEU A 1 81 ? 12.392 2.288 -7.983 1.00 73.62 81 LEU A CA 1
ATOM 659 C C . LEU A 1 81 ? 11.472 3.301 -8.675 1.00 73.62 81 LEU A C 1
ATOM 661 O O . LEU A 1 81 ? 11.600 3.521 -9.879 1.00 73.62 81 LEU A O 1
ATOM 665 N N . GLY A 1 82 ? 10.599 3.969 -7.914 1.00 70.38 82 GLY A N 1
ATOM 666 C CA . GLY A 1 82 ? 9.763 5.056 -8.423 1.00 70.38 82 GLY A CA 1
ATOM 667 C C . GLY A 1 82 ? 10.591 6.206 -9.002 1.00 70.38 82 GLY A C 1
ATOM 668 O O . GLY A 1 82 ? 10.330 6.648 -10.118 1.00 70.38 82 GLY A O 1
ATOM 669 N N . ARG A 1 83 ? 11.639 6.643 -8.293 1.00 73.69 83 ARG A N 1
ATOM 670 C CA . ARG A 1 83 ? 12.550 7.702 -8.766 1.00 73.69 83 ARG A CA 1
ATOM 671 C C . ARG A 1 83 ? 13.353 7.285 -9.997 1.00 73.69 83 ARG A C 1
ATOM 673 O O . ARG A 1 83 ? 13.534 8.096 -10.900 1.00 73.69 83 ARG A O 1
ATOM 680 N N . ILE A 1 84 ? 13.824 6.037 -10.055 1.00 76.94 84 ILE A N 1
ATOM 681 C CA . ILE A 1 84 ? 14.508 5.499 -11.241 1.00 76.94 84 ILE A CA 1
ATOM 682 C C . ILE A 1 84 ? 13.561 5.533 -12.441 1.00 76.94 84 ILE A C 1
ATOM 684 O O . ILE A 1 84 ? 13.936 6.037 -13.495 1.00 76.94 84 ILE A O 1
ATOM 688 N N . PHE A 1 85 ? 12.323 5.068 -12.271 1.00 70.81 85 PHE A N 1
ATOM 689 C CA . PHE A 1 85 ? 11.318 5.089 -13.329 1.00 70.81 85 PHE A CA 1
ATOM 690 C C . PHE A 1 85 ? 11.005 6.515 -13.808 1.00 70.81 85 PHE A C 1
ATOM 692 O O . PHE A 1 85 ? 10.974 6.764 -15.011 1.00 70.81 85 PHE A O 1
ATOM 699 N N . GLU A 1 86 ? 10.848 7.475 -12.889 1.00 69.19 86 GLU A N 1
ATOM 700 C CA . GLU A 1 86 ? 10.672 8.888 -13.250 1.00 69.19 86 GLU A CA 1
ATOM 701 C C . GLU A 1 86 ? 11.858 9.447 -14.041 1.00 69.19 86 GLU A C 1
ATOM 703 O O . GLU A 1 86 ? 11.652 10.182 -15.005 1.00 69.19 86 GLU A O 1
ATOM 708 N N . ASN A 1 87 ? 13.086 9.116 -13.636 1.00 70.81 87 ASN A N 1
ATOM 709 C CA . ASN A 1 87 ? 14.295 9.588 -14.304 1.00 70.81 87 ASN A CA 1
ATOM 710 C C . ASN A 1 87 ? 14.440 8.988 -15.706 1.00 70.81 87 ASN A C 1
ATOM 712 O O . ASN A 1 87 ? 14.803 9.713 -16.628 1.00 70.81 87 ASN A O 1
ATOM 716 N N . LEU A 1 88 ? 14.096 7.710 -15.889 1.00 70.56 88 LEU A N 1
ATOM 717 C CA . LEU A 1 88 ? 14.076 7.070 -17.209 1.00 70.56 88 LEU A CA 1
ATOM 718 C C . LEU A 1 88 ? 13.048 7.733 -18.141 1.00 70.56 88 LEU A C 1
ATOM 720 O O . LEU A 1 88 ? 13.334 7.961 -19.309 1.00 70.56 88 LEU A O 1
ATOM 724 N N . LEU A 1 89 ? 11.876 8.124 -17.625 1.00 65.75 89 LEU A N 1
ATOM 725 C CA . LEU A 1 89 ? 10.872 8.885 -18.387 1.00 65.75 89 LEU A CA 1
ATOM 726 C C . LEU A 1 89 ? 11.215 10.376 -18.562 1.00 65.75 89 LEU A C 1
ATOM 728 O O . LEU A 1 89 ? 10.520 11.101 -19.280 1.00 65.75 89 LEU A O 1
ATOM 732 N N . ALA A 1 90 ? 12.236 10.875 -17.868 1.00 59.41 90 ALA A N 1
ATOM 733 C CA . ALA A 1 90 ? 12.714 12.242 -18.019 1.00 59.41 90 ALA A CA 1
ATOM 734 C C . ALA A 1 90 ? 13.742 12.382 -19.152 1.00 59.41 90 ALA A C 1
ATOM 736 O O . ALA A 1 90 ? 14.054 13.519 -19.516 1.00 59.41 90 ALA A O 1
ATOM 737 N N . GLU A 1 91 ? 14.238 11.273 -19.722 1.00 60.16 91 GLU A N 1
ATOM 738 C CA . GLU A 1 91 ? 15.047 11.314 -20.940 1.00 60.16 91 GLU A CA 1
ATOM 739 C C . GLU A 1 91 ? 14.232 11.960 -22.072 1.00 60.16 91 GLU A C 1
ATOM 741 O O . GLU A 1 91 ? 13.066 11.644 -22.312 1.00 60.16 91 GLU A O 1
ATOM 746 N N . ILE A 1 92 ? 14.831 12.983 -22.677 1.00 56.81 92 ILE A N 1
ATOM 747 C CA . ILE A 1 92 ? 14.179 13.897 -23.615 1.00 56.81 92 ILE A CA 1
ATOM 748 C C . ILE A 1 92 ? 13.957 13.157 -24.932 1.00 56.81 92 ILE A C 1
ATOM 750 O O . ILE A 1 92 ? 14.912 12.624 -25.496 1.00 56.81 92 ILE A O 1
ATOM 754 N N . ASP A 1 93 ? 12.727 13.181 -25.445 1.00 59.00 93 ASP A N 1
ATOM 755 C CA . ASP A 1 93 ? 12.464 12.821 -26.834 1.00 59.00 93 ASP A CA 1
ATOM 756 C C . ASP A 1 93 ? 13.164 13.871 -27.729 1.00 59.00 93 ASP A C 1
ATOM 758 O O . ASP A 1 93 ? 12.813 15.059 -27.662 1.00 59.00 93 ASP A O 1
ATOM 762 N N . PRO A 1 94 ? 14.189 13.483 -28.517 1.00 57.06 94 PRO A N 1
ATOM 763 C CA . PRO A 1 94 ? 15.011 14.431 -29.270 1.00 57.06 94 PRO A CA 1
ATOM 764 C C . PRO A 1 94 ? 14.228 15.242 -30.310 1.00 57.06 94 PRO A C 1
ATOM 766 O O . PRO A 1 94 ? 14.691 16.312 -30.706 1.00 57.06 94 PRO A O 1
ATOM 769 N N . ASP A 1 95 ? 13.066 14.747 -30.744 1.00 59.78 95 ASP A N 1
ATOM 770 C CA . ASP A 1 95 ? 12.279 15.311 -31.838 1.00 59.78 95 ASP A CA 1
ATOM 771 C C . ASP A 1 95 ? 11.208 16.296 -31.340 1.00 59.78 95 ASP A C 1
ATOM 773 O O . ASP A 1 95 ? 10.895 17.270 -32.028 1.00 59.78 95 ASP A O 1
ATOM 777 N N . SER A 1 96 ? 10.656 16.084 -30.140 1.00 63.25 96 SER A N 1
ATOM 778 C CA . SER A 1 96 ? 9.587 16.931 -29.580 1.00 63.25 96 SER A CA 1
ATOM 779 C C . SER A 1 96 ? 10.065 17.992 -28.582 1.00 63.25 96 SER A C 1
ATOM 781 O O . SER A 1 96 ? 9.364 18.981 -28.358 1.00 63.25 96 SER A O 1
ATOM 783 N N . GLY A 1 97 ? 11.241 17.816 -27.965 1.00 55.97 97 GLY A N 1
ATOM 784 C CA . GLY A 1 97 ? 11.751 18.717 -26.921 1.00 55.97 97 GLY A CA 1
ATOM 785 C C . GLY A 1 97 ? 10.931 18.712 -25.619 1.00 55.97 97 GLY A C 1
ATOM 786 O O . GLY A 1 97 ? 11.256 19.446 -24.681 1.00 55.97 97 GLY A O 1
ATOM 787 N N . GLU A 1 98 ? 9.888 17.883 -25.536 1.00 54.84 98 GLU A N 1
ATOM 788 C CA . GLU A 1 98 ? 9.132 17.613 -24.320 1.00 54.84 98 GLU A CA 1
ATOM 789 C C . GLU A 1 98 ? 9.690 16.358 -23.640 1.00 54.84 98 GLU A C 1
ATOM 791 O O . GLU A 1 98 ? 10.060 15.377 -24.281 1.00 54.84 98 GLU A O 1
ATOM 796 N N . THR A 1 99 ? 9.778 16.371 -22.310 1.00 60.09 99 THR A N 1
ATOM 797 C CA . THR A 1 99 ? 10.108 15.151 -21.568 1.00 60.09 99 THR A CA 1
ATOM 798 C C . THR A 1 99 ? 8.903 14.216 -21.593 1.00 60.09 99 THR A C 1
ATOM 800 O O . THR A 1 99 ? 7.775 14.681 -21.389 1.00 60.09 99 THR A O 1
ATOM 803 N N . ALA A 1 100 ? 9.112 12.904 -21.771 1.00 59.66 100 ALA A N 1
ATOM 804 C CA . ALA A 1 100 ? 8.011 11.933 -21.749 1.00 59.66 100 ALA A CA 1
ATOM 805 C C . ALA A 1 100 ? 7.171 12.072 -20.463 1.00 59.66 100 ALA A C 1
ATOM 807 O O . ALA A 1 100 ? 5.947 11.999 -20.506 1.00 59.66 100 ALA A O 1
ATOM 808 N N . ARG A 1 101 ? 7.810 12.453 -19.347 1.00 58.38 101 ARG A N 1
ATOM 809 C CA . ARG A 1 101 ? 7.183 12.849 -18.074 1.00 58.38 101 ARG A CA 1
ATOM 810 C C . ARG A 1 101 ? 6.051 13.886 -18.182 1.00 58.38 101 ARG A C 1
ATOM 812 O O . ARG A 1 101 ? 5.036 13.741 -17.501 1.00 58.38 101 ARG A O 1
ATOM 819 N N . LYS A 1 102 ? 6.215 14.957 -18.971 1.00 59.81 102 LYS A N 1
ATOM 820 C CA . LYS A 1 102 ? 5.174 15.995 -19.132 1.00 59.81 102 LYS A CA 1
ATOM 821 C C . LYS A 1 102 ? 4.017 15.499 -19.991 1.00 59.81 102 LYS A C 1
ATOM 823 O O . LYS A 1 102 ? 2.873 15.819 -19.685 1.00 59.81 102 LYS A O 1
ATOM 828 N N . ALA A 1 103 ? 4.322 14.701 -21.009 1.00 58.81 103 ALA A N 1
ATOM 829 C CA . ALA A 1 103 ? 3.325 14.130 -21.903 1.00 58.81 103 ALA A CA 1
ATOM 830 C C . ALA A 1 103 ? 2.473 13.049 -21.211 1.00 58.81 103 ALA A C 1
ATOM 832 O O . ALA A 1 103 ? 1.264 12.992 -21.421 1.00 58.81 103 ALA A O 1
ATOM 833 N N . THR A 1 104 ? 3.075 12.220 -20.349 1.00 64.81 104 THR A N 1
ATOM 834 C CA . THR A 1 104 ? 2.380 11.126 -19.647 1.00 64.81 104 THR A CA 1
ATOM 835 C C . THR A 1 104 ? 1.791 11.526 -18.293 1.00 64.81 104 THR A C 1
ATOM 837 O O . THR A 1 104 ? 1.007 10.767 -17.725 1.00 64.81 104 THR A O 1
ATOM 840 N N . GLY A 1 105 ? 2.169 12.686 -17.741 1.00 65.44 105 GLY A N 1
ATOM 841 C CA . GLY A 1 105 ? 1.746 13.116 -16.404 1.00 65.44 105 GLY A CA 1
ATOM 842 C C . GLY A 1 105 ? 2.303 12.244 -15.272 1.00 65.44 105 GLY A C 1
ATOM 843 O O . GLY A 1 105 ? 1.734 12.207 -14.182 1.00 65.44 105 GLY A O 1
ATOM 844 N N . SER A 1 106 ? 3.401 11.523 -15.515 1.00 66.56 106 SER A N 1
ATOM 845 C CA . SER A 1 106 ? 3.993 10.587 -14.556 1.00 66.56 106 SER A CA 1
ATOM 846 C C . SER A 1 106 ? 4.773 11.331 -13.465 1.00 66.56 106 SER A C 1
ATOM 848 O O . SER A 1 106 ? 5.981 11.542 -13.574 1.00 66.56 106 SER A O 1
ATOM 850 N N . PHE A 1 107 ? 4.062 11.748 -12.413 1.00 71.31 107 PHE A N 1
ATOM 851 C CA . PHE A 1 107 ? 4.630 12.370 -11.215 1.00 71.31 107 PHE A CA 1
ATOM 852 C C . PHE A 1 107 ? 4.309 11.539 -9.973 1.00 71.31 107 PHE A C 1
ATOM 854 O O . PHE A 1 107 ? 3.147 11.291 -9.649 1.00 71.31 107 PHE A O 1
ATOM 861 N N . TYR A 1 108 ? 5.346 11.137 -9.251 1.00 72.50 108 TYR A N 1
ATOM 862 C CA . TYR A 1 108 ? 5.233 10.453 -7.979 1.00 72.50 108 TYR A CA 1
ATOM 863 C C . TYR A 1 108 ? 4.840 11.451 -6.883 1.00 72.50 108 TYR A C 1
ATOM 865 O O . TYR A 1 108 ? 5.452 12.510 -6.721 1.00 72.50 108 TYR A O 1
ATOM 873 N N . THR A 1 109 ? 3.801 11.119 -6.116 1.00 78.56 109 THR A N 1
ATOM 874 C CA . THR A 1 109 ? 3.336 11.971 -5.014 1.00 78.56 109 THR A CA 1
ATOM 875 C C . THR A 1 109 ? 4.262 11.798 -3.805 1.00 78.56 109 THR A C 1
ATOM 877 O O . THR A 1 109 ? 4.494 10.658 -3.397 1.00 78.56 109 THR A O 1
ATOM 880 N N . PRO A 1 110 ? 4.777 12.884 -3.191 1.00 81.56 110 PRO A N 1
ATOM 881 C CA . PRO A 1 110 ? 5.641 12.777 -2.020 1.00 81.56 110 PRO A CA 1
ATOM 882 C C . PRO A 1 110 ? 4.989 11.981 -0.889 1.00 81.56 110 PRO A C 1
ATOM 884 O O . PRO A 1 110 ? 3.802 12.143 -0.599 1.00 81.56 110 PRO A O 1
ATOM 887 N N . ARG A 1 111 ? 5.783 11.153 -0.210 1.00 77.25 111 ARG A N 1
ATOM 888 C CA . ARG A 1 111 ? 5.306 10.202 0.800 1.00 77.25 111 ARG A CA 1
ATOM 889 C C . ARG A 1 111 ? 4.493 10.847 1.920 1.00 77.25 111 ARG A C 1
ATOM 891 O O . ARG A 1 111 ? 3.457 10.315 2.301 1.00 77.25 111 ARG A O 1
ATOM 898 N N . GLU A 1 112 ? 4.934 11.999 2.416 1.00 84.19 112 GLU A N 1
ATOM 899 C CA . GLU A 1 112 ? 4.232 12.742 3.470 1.00 84.19 112 GLU A CA 1
ATOM 900 C C . GLU A 1 112 ? 2.819 13.149 3.038 1.00 84.19 112 GLU A C 1
ATOM 902 O O . GLU A 1 112 ? 1.877 13.076 3.827 1.00 84.19 112 GLU A O 1
ATOM 907 N N . ILE A 1 113 ? 2.657 13.511 1.762 1.00 88.81 113 ILE A N 1
ATOM 908 C CA . ILE A 1 113 ? 1.365 13.875 1.182 1.00 88.81 113 ILE A CA 1
ATOM 909 C C . ILE A 1 113 ? 0.482 12.635 1.053 1.00 88.81 113 ILE A C 1
ATOM 911 O O . ILE A 1 113 ? -0.669 12.669 1.484 1.00 88.81 113 ILE A O 1
ATOM 915 N N . VAL A 1 114 ? 1.019 11.526 0.531 1.00 89.06 114 VAL A N 1
ATOM 916 C CA . VAL A 1 114 ? 0.274 10.260 0.419 1.00 89.06 114 VAL A CA 1
ATOM 917 C C . VAL A 1 114 ? -0.180 9.770 1.797 1.00 89.06 114 VAL A C 1
ATOM 919 O O . VAL A 1 114 ? -1.348 9.425 1.974 1.00 89.06 114 VAL A O 1
ATOM 922 N N . ASP A 1 115 ? 0.712 9.774 2.792 1.00 88.38 115 ASP A N 1
ATOM 923 C CA . ASP A 1 115 ? 0.407 9.335 4.155 1.00 88.38 115 ASP A CA 1
ATOM 924 C C . ASP A 1 115 ? -0.669 10.204 4.811 1.00 88.38 115 ASP A C 1
ATOM 926 O O . ASP A 1 115 ? -1.634 9.673 5.376 1.00 88.38 115 ASP A O 1
ATOM 930 N N . TYR A 1 116 ? -0.541 11.526 4.684 1.00 91.88 116 TYR A N 1
ATOM 931 C CA . TYR A 1 116 ? -1.522 12.479 5.187 1.00 91.88 116 TYR A CA 1
ATOM 932 C C . TYR A 1 116 ? -2.891 12.264 4.536 1.00 91.88 116 TYR A C 1
ATOM 934 O O . TYR A 1 116 ? -3.881 12.047 5.236 1.00 91.88 116 TYR A O 1
ATOM 942 N N . MET A 1 117 ? -2.949 12.246 3.201 1.00 94.06 117 MET A N 1
ATOM 943 C CA . MET A 1 117 ? -4.199 12.087 2.455 1.00 94.06 117 MET A CA 1
ATOM 944 C C . MET A 1 117 ? -4.878 10.751 2.758 1.00 94.06 117 MET A C 1
ATOM 946 O O . MET A 1 117 ? -6.090 10.721 2.981 1.00 94.06 117 MET A O 1
ATOM 950 N N . ALA A 1 118 ? -4.117 9.657 2.827 1.00 93.19 118 ALA A N 1
ATOM 951 C CA . ALA A 1 118 ? -4.653 8.351 3.190 1.00 93.19 118 ALA A CA 1
ATOM 952 C C . ALA A 1 118 ? -5.198 8.335 4.628 1.00 93.19 118 ALA A C 1
ATOM 954 O O . ALA A 1 118 ? -6.268 7.782 4.886 1.00 93.19 118 ALA A O 1
ATOM 955 N N . THR A 1 119 ? -4.494 8.978 5.564 1.00 92.38 119 THR A N 1
ATOM 956 C CA . THR A 1 119 ? -4.914 9.071 6.969 1.00 92.38 119 THR A CA 1
ATOM 957 C C . THR A 1 119 ? -6.210 9.860 7.124 1.00 92.38 119 THR A C 1
ATOM 959 O O . THR A 1 119 ? -7.159 9.351 7.720 1.00 92.38 119 THR A O 1
ATOM 962 N N . GLU A 1 120 ? -6.286 11.072 6.569 1.00 95.06 120 GLU A N 1
ATOM 963 C CA . GLU A 1 120 ? -7.500 11.893 6.660 1.00 95.06 120 GLU A CA 1
ATOM 964 C C . GLU A 1 120 ? -8.691 11.215 5.976 1.00 95.06 120 GLU A C 1
ATOM 966 O O . GLU A 1 120 ? -9.801 11.231 6.510 1.00 95.06 120 GLU A O 1
ATOM 971 N N . SER A 1 121 ? -8.459 10.548 4.843 1.00 95.69 121 SER A N 1
ATOM 972 C CA . SER A 1 121 ? -9.509 9.825 4.121 1.00 95.69 121 SER A CA 1
ATOM 973 C C . SER A 1 121 ? -10.077 8.662 4.939 1.00 95.69 121 SER A C 1
ATOM 975 O O . SER A 1 121 ? -11.296 8.508 5.012 1.00 95.69 121 SER A O 1
ATOM 977 N N . LEU A 1 122 ? -9.227 7.872 5.608 1.00 95.06 122 LEU A N 1
ATOM 978 C CA . LEU A 1 122 ? -9.678 6.783 6.485 1.00 95.06 122 LEU A CA 1
ATOM 979 C C . LEU A 1 122 ? -10.421 7.305 7.718 1.00 95.06 122 LEU A C 1
ATOM 981 O O . LEU A 1 122 ? -11.469 6.761 8.071 1.00 95.06 122 LEU A O 1
ATOM 985 N N . ILE A 1 123 ? -9.919 8.373 8.348 1.00 94.44 123 ILE A N 1
ATOM 986 C CA . ILE A 1 123 ? -10.585 9.019 9.488 1.00 94.44 123 ILE A CA 1
ATOM 987 C C . ILE A 1 123 ? -11.990 9.468 9.084 1.00 94.44 123 ILE A C 1
ATOM 989 O O . ILE A 1 123 ? -12.963 9.157 9.776 1.00 94.44 123 ILE A O 1
ATOM 993 N N . GLN A 1 124 ? -12.106 10.159 7.948 1.00 96.56 124 GLN A N 1
ATOM 994 C CA . GLN A 1 124 ? -13.385 10.677 7.482 1.00 96.56 124 GLN A CA 1
ATOM 995 C C . GLN A 1 124 ? -14.340 9.559 7.057 1.00 96.56 124 GLN A C 1
ATOM 997 O O . GLN A 1 124 ? -15.535 9.622 7.349 1.00 96.56 124 GLN A O 1
ATOM 1002 N N . TYR A 1 125 ? -13.829 8.509 6.413 1.00 96.69 125 TYR A N 1
ATOM 1003 C CA . TYR A 1 125 ? -14.614 7.329 6.064 1.00 96.69 125 TYR A CA 1
ATOM 1004 C C . TYR A 1 125 ? -15.214 6.658 7.310 1.00 96.69 125 TYR A C 1
ATOM 1006 O O . TYR A 1 125 ? -16.422 6.412 7.352 1.00 96.69 125 TYR A O 1
ATOM 1014 N N . ILE A 1 126 ? -14.404 6.423 8.348 1.00 95.25 126 ILE A N 1
ATOM 1015 C CA . ILE A 1 126 ? -14.868 5.813 9.603 1.00 95.25 126 ILE A CA 1
ATOM 1016 C C . ILE A 1 126 ? -15.899 6.704 10.290 1.00 95.25 126 ILE A C 1
ATOM 1018 O O . ILE A 1 126 ? -16.943 6.202 10.708 1.00 95.25 126 ILE A O 1
ATOM 1022 N N . HIS A 1 127 ? -15.640 8.010 10.382 1.00 95.88 127 HIS A N 1
ATOM 1023 C CA . HIS A 1 127 ? -16.590 8.967 10.948 1.00 95.88 127 HIS A CA 1
ATOM 1024 C C . HIS A 1 127 ? -17.941 8.880 10.226 1.00 95.88 127 HIS A C 1
ATOM 1026 O O . HIS A 1 127 ? -18.982 8.728 10.859 1.00 95.88 127 HIS A O 1
ATOM 1032 N N . ASN A 1 128 ? -17.932 8.890 8.892 1.00 96.62 128 ASN A N 1
ATOM 1033 C CA . ASN A 1 128 ? -19.156 8.831 8.095 1.00 96.62 128 ASN A CA 1
ATOM 1034 C C . ASN A 1 128 ? -19.900 7.492 8.233 1.00 96.62 128 ASN A C 1
ATOM 1036 O O . ASN A 1 128 ? -21.119 7.457 8.078 1.00 96.62 128 ASN A O 1
ATOM 1040 N N . LYS A 1 129 ? -19.193 6.390 8.514 1.00 96.31 129 LYS A N 1
ATOM 1041 C CA . LYS A 1 129 ? -19.797 5.061 8.701 1.00 96.31 129 LYS A CA 1
ATOM 1042 C C . LYS A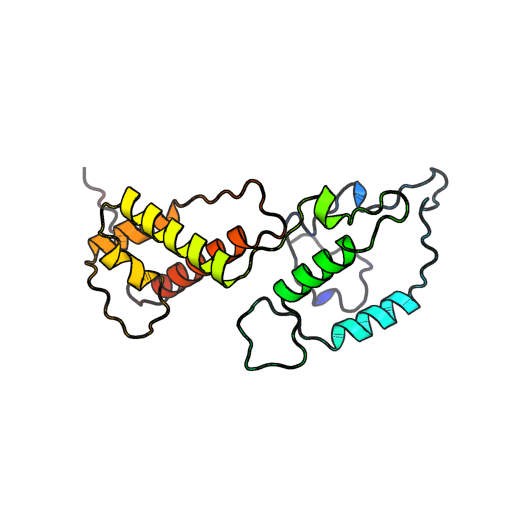 1 129 ? -20.304 4.793 10.113 1.00 96.31 129 LYS A C 1
ATOM 1044 O O . LYS A 1 129 ? -21.273 4.057 10.260 1.00 96.31 129 LYS A O 1
ATOM 1049 N N . THR A 1 130 ? -19.661 5.359 11.130 1.00 94.44 130 THR A N 1
ATOM 1050 C CA . THR A 1 130 ? -19.901 5.011 12.542 1.00 94.44 130 THR A CA 1
ATOM 1051 C C . THR A 1 130 ? -20.472 6.160 13.369 1.00 94.44 130 THR A C 1
ATOM 1053 O O . THR A 1 130 ? -20.956 5.926 14.471 1.00 94.44 130 THR A O 1
ATOM 1056 N N . THR A 1 131 ? -20.437 7.399 12.860 1.00 93.94 131 THR A N 1
ATOM 1057 C CA . THR A 1 131 ? -20.755 8.659 13.569 1.00 93.94 131 THR A CA 1
ATOM 1058 C C . THR A 1 131 ? -19.853 8.974 14.770 1.00 93.94 131 THR A C 1
ATOM 1060 O O . THR A 1 131 ? -20.122 9.904 15.528 1.00 93.94 131 THR A O 1
ATOM 1063 N N . ILE A 1 132 ? -18.756 8.230 14.939 1.00 93.56 132 ILE A N 1
ATOM 1064 C CA . ILE A 1 132 ? -17.749 8.490 15.970 1.00 93.56 132 ILE A CA 1
ATOM 1065 C C . ILE A 1 132 ? -16.989 9.767 15.602 1.00 93.56 132 ILE A C 1
ATOM 1067 O O . ILE A 1 132 ? -16.548 9.918 14.465 1.00 93.56 132 ILE A O 1
ATOM 1071 N N . GLY A 1 133 ? -16.800 10.668 16.568 1.00 93.69 133 GLY A N 1
ATOM 1072 C CA . GLY A 1 133 ? -16.067 11.919 16.367 1.00 93.69 133 GLY A CA 1
ATOM 1073 C C . GLY A 1 133 ? -14.630 11.704 15.876 1.00 93.69 133 GLY A C 1
ATOM 1074 O O . GLY A 1 133 ? -13.914 10.803 16.331 1.00 93.69 133 GLY A O 1
ATOM 1075 N N . THR A 1 134 ? -14.189 12.535 14.928 1.00 92.00 134 THR A N 1
ATOM 1076 C CA . THR A 1 134 ? -12.861 12.413 14.297 1.00 92.00 134 THR A CA 1
ATOM 1077 C C . THR A 1 134 ? -11.720 12.569 15.304 1.00 92.00 134 THR A C 1
ATOM 1079 O O . THR A 1 134 ? -10.659 11.972 15.127 1.00 92.00 134 THR A O 1
ATOM 1082 N N . GLU A 1 135 ? -11.941 13.293 16.402 1.00 89.81 135 GLU A N 1
ATOM 1083 C CA . GLU A 1 135 ? -11.011 13.449 17.519 1.00 89.81 135 GLU A CA 1
ATOM 1084 C C . GLU A 1 135 ? -10.740 12.138 18.264 1.00 89.81 135 GLU A C 1
ATOM 1086 O O . GLU A 1 135 ? -9.634 11.943 18.768 1.00 89.81 135 GLU A O 1
ATOM 1091 N N . LYS A 1 136 ? -11.715 11.219 18.298 1.00 88.00 136 LYS A N 1
ATOM 1092 C CA . LYS A 1 136 ? -11.537 9.878 18.868 1.00 88.00 136 LYS A CA 1
ATOM 1093 C C . LYS A 1 136 ? -10.896 8.900 17.884 1.00 88.00 136 LYS A C 1
ATOM 1095 O O . LYS A 1 136 ? -10.184 7.996 18.313 1.00 88.00 136 LYS A O 1
ATOM 1100 N N . ILE A 1 137 ? -11.138 9.077 16.583 1.00 89.31 137 ILE A N 1
ATOM 1101 C CA . ILE A 1 137 ? -10.626 8.192 15.522 1.00 89.31 137 ILE A CA 1
ATOM 1102 C C . ILE A 1 137 ? -9.166 8.511 15.194 1.00 89.31 137 ILE A C 1
ATOM 1104 O O . ILE A 1 137 ? -8.352 7.610 15.026 1.00 89.31 137 ILE A O 1
ATOM 1108 N N . ARG A 1 138 ? -8.802 9.791 15.111 1.00 88.75 138 ARG A N 1
ATOM 1109 C CA . ARG A 1 138 ? -7.469 10.246 14.688 1.00 88.75 138 ARG A CA 1
ATOM 1110 C C . ARG A 1 138 ? -6.304 9.607 15.460 1.00 88.75 138 ARG A C 1
ATOM 1112 O O . ARG A 1 138 ? -5.338 9.220 14.802 1.00 88.75 138 ARG A O 1
ATOM 1119 N N . PRO A 1 139 ? -6.362 9.441 16.797 1.00 85.06 139 PRO A N 1
ATOM 1120 C CA . PRO A 1 139 ? -5.330 8.726 17.544 1.00 85.06 139 PRO A CA 1
ATOM 1121 C C . PRO A 1 139 ? -5.097 7.294 17.059 1.00 85.06 139 PRO A C 1
ATOM 1123 O O . PRO A 1 139 ? -3.967 6.827 17.103 1.00 85.06 139 PRO A O 1
ATOM 1126 N N . VAL A 1 140 ? -6.124 6.606 16.540 1.00 81.75 140 VAL A N 1
ATOM 1127 C CA . VAL A 1 140 ? -6.009 5.223 16.038 1.00 81.75 140 VAL A CA 1
ATOM 1128 C C . VAL A 1 140 ? -4.970 5.123 14.924 1.00 81.75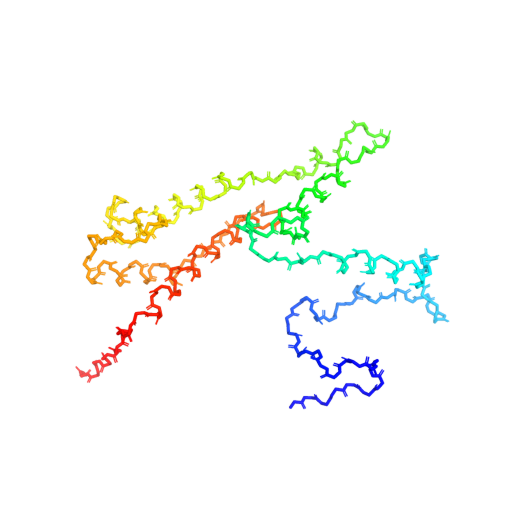 140 VAL A C 1
ATOM 1130 O O . VAL A 1 140 ? -4.228 4.148 14.872 1.00 81.75 140 VAL A O 1
ATOM 1133 N N . PHE A 1 141 ? -4.880 6.143 14.067 1.00 80.81 141 PHE A N 1
ATOM 1134 C CA . PHE A 1 141 ? -3.956 6.188 12.931 1.00 80.81 141 PHE A CA 1
ATOM 1135 C C . PHE A 1 141 ? -2.604 6.829 13.256 1.00 80.81 141 PHE A C 1
ATOM 1137 O O . PHE A 1 141 ? -1.695 6.793 12.425 1.00 80.81 141 PHE A O 1
ATOM 1144 N N . ARG A 1 142 ? -2.441 7.403 14.453 1.00 73.12 142 ARG A N 1
ATOM 1145 C CA . ARG A 1 142 ? -1.166 7.962 14.907 1.00 73.12 142 ARG A CA 1
ATOM 1146 C C . ARG A 1 142 ? -0.369 6.872 15.614 1.00 73.12 142 ARG A C 1
ATOM 1148 O O . ARG A 1 142 ? -0.858 6.207 16.519 1.00 73.12 142 ARG A O 1
ATOM 1155 N N . THR A 1 143 ? 0.876 6.678 15.189 1.00 57.34 143 THR A N 1
ATOM 1156 C CA . THR A 1 143 ? 1.819 5.732 15.803 1.00 57.34 143 THR A CA 1
ATOM 1157 C C . THR A 1 143 ? 2.290 6.271 17.153 1.00 57.34 143 THR A C 1
ATOM 1159 O O . THR A 1 143 ? 3.419 6.726 17.278 1.00 57.34 143 THR A O 1
ATOM 1162 N N . ILE A 1 144 ? 1.417 6.281 18.158 1.00 55.75 144 ILE A N 1
ATOM 1163 C CA . ILE A 1 144 ? 1.809 6.567 19.537 1.00 55.75 144 ILE A CA 1
ATOM 1164 C C . ILE A 1 144 ? 1.546 5.303 20.340 1.00 55.75 144 ILE A C 1
ATOM 1166 O O . ILE A 1 144 ? 0.451 5.055 20.848 1.00 55.75 144 ILE A O 1
ATOM 1170 N N . GLU A 1 145 ? 2.581 4.468 20.409 1.00 51.03 145 GLU A N 1
ATOM 1171 C CA . GLU A 1 145 ? 2.671 3.421 21.416 1.00 51.03 145 GLU A CA 1
ATOM 1172 C C . GLU A 1 145 ? 2.477 4.104 22.777 1.00 51.03 145 GLU A C 1
ATOM 1174 O O . GLU A 1 145 ? 3.221 5.022 23.115 1.00 51.03 145 GLU A O 1
ATOM 1179 N N . ASN A 1 146 ? 1.449 3.690 23.526 1.00 50.97 146 ASN A N 1
ATOM 1180 C CA . ASN A 1 146 ? 1.060 4.159 24.871 1.00 50.97 146 ASN A CA 1
ATOM 1181 C C . ASN A 1 146 ? -0.101 5.164 24.994 1.00 50.97 146 ASN A C 1
ATOM 1183 O O . ASN A 1 146 ? -0.475 5.480 26.127 1.00 50.97 146 ASN A O 1
ATOM 1187 N N . GLU A 1 147 ? -0.768 5.598 23.917 1.00 55.25 147 GLU A N 1
ATOM 1188 C CA . GLU A 1 147 ? -2.045 6.309 24.094 1.00 55.25 147 GLU A CA 1
ATOM 1189 C C . GLU A 1 147 ? -3.181 5.333 24.439 1.00 55.25 147 GLU A C 1
ATOM 1191 O O . GLU A 1 147 ? -3.583 4.474 23.652 1.00 55.25 147 GLU A O 1
ATOM 1196 N N . LYS A 1 148 ? -3.740 5.470 25.649 1.00 59.00 148 LYS A N 1
ATOM 1197 C CA . LYS A 1 148 ? -5.009 4.823 25.998 1.00 59.00 148 LYS A CA 1
ATOM 1198 C C . LYS A 1 148 ? -6.120 5.482 25.185 1.00 59.00 148 LYS A C 1
ATOM 1200 O O . LYS A 1 148 ? -6.576 6.574 25.523 1.00 59.00 148 LYS A O 1
ATOM 1205 N N . PHE A 1 149 ? -6.567 4.803 24.133 1.00 68.81 149 PHE A N 1
ATOM 1206 C CA . PHE A 1 149 ? -7.716 5.235 23.344 1.00 68.81 149 PHE A CA 1
ATOM 1207 C C . PHE A 1 149 ? -8.944 5.420 24.242 1.00 68.81 149 PHE A C 1
ATOM 1209 O O . PHE A 1 149 ? -9.324 4.516 24.987 1.00 68.81 149 PHE A O 1
ATOM 1216 N N . LYS A 1 150 ? -9.601 6.579 24.146 1.00 79.06 150 LYS A N 1
ATOM 1217 C CA . LYS A 1 150 ? -10.900 6.838 24.790 1.00 79.06 150 LYS A CA 1
ATOM 1218 C C . LYS A 1 150 ? -12.048 6.297 23.926 1.00 79.06 150 LYS A C 1
ATOM 1220 O O . LYS A 1 150 ? -12.984 7.027 23.609 1.00 79.06 150 LYS A O 1
ATOM 1225 N N . LEU A 1 151 ? -11.931 5.038 23.511 1.00 83.88 151 LEU A N 1
ATOM 1226 C CA . LEU A 1 151 ? -12.930 4.322 22.723 1.00 83.88 151 LEU A CA 1
ATOM 1227 C C . LEU A 1 151 ? -13.561 3.233 23.592 1.00 83.88 151 LEU A C 1
ATOM 1229 O O . LEU A 1 151 ? -12.865 2.475 24.268 1.00 83.88 151 LEU A O 1
ATOM 1233 N N . SER A 1 152 ? -14.885 3.159 23.577 1.00 88.06 152 SER A N 1
ATOM 1234 C CA . SER A 1 152 ? -15.645 2.048 24.142 1.00 88.06 152 SER A CA 1
ATOM 1235 C C . SER A 1 152 ? -15.471 0.778 23.301 1.00 88.06 152 SER A C 1
ATOM 1237 O O . SER A 1 152 ? -15.085 0.835 22.135 1.00 88.06 152 SER A O 1
ATOM 1239 N N . ALA A 1 153 ? -15.793 -0.385 23.874 1.00 85.81 153 ALA A N 1
ATOM 1240 C CA . ALA A 1 153 ? -15.739 -1.654 23.143 1.00 85.81 153 ALA A CA 1
ATOM 1241 C C . ALA A 1 153 ? -16.635 -1.646 21.887 1.00 85.81 153 ALA A C 1
ATOM 1243 O O . ALA A 1 153 ? -16.209 -2.120 20.840 1.00 85.81 153 ALA A O 1
ATOM 1244 N N . ASN A 1 154 ? -17.821 -1.033 21.978 1.00 89.38 154 ASN A N 1
ATOM 1245 C CA . ASN A 1 154 ? -18.739 -0.880 20.848 1.00 89.38 154 ASN A CA 1
ATOM 1246 C C . ASN A 1 154 ? -18.160 0.029 19.751 1.00 89.38 154 ASN A C 1
ATOM 1248 O O . ASN A 1 154 ? -18.255 -0.295 18.575 1.00 89.38 154 ASN A O 1
ATOM 1252 N N . GLU A 1 155 ? -17.525 1.147 20.121 1.00 90.56 155 GLU A N 1
ATOM 1253 C CA . GLU A 1 155 ? -16.856 2.025 19.148 1.00 90.56 155 GLU A CA 1
ATOM 1254 C C . GLU A 1 155 ? -15.699 1.300 18.441 1.00 90.56 155 GLU A C 1
ATOM 1256 O O . GLU A 1 155 ? -15.511 1.463 17.241 1.00 90.56 155 GLU A O 1
ATOM 1261 N N . ILE A 1 156 ? -14.943 0.462 19.159 1.00 87.44 156 ILE A N 1
ATOM 1262 C C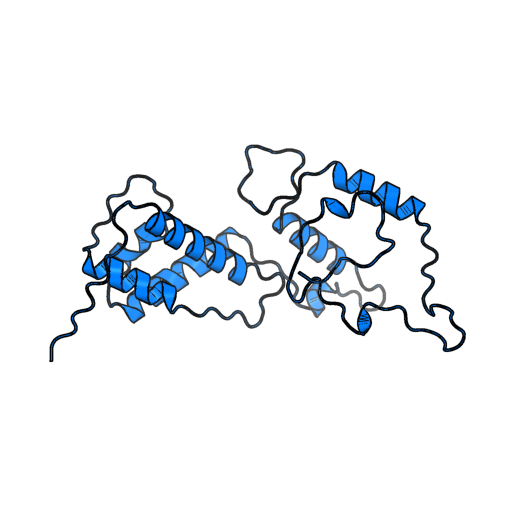A . ILE A 1 156 ? -13.869 -0.349 18.564 1.00 87.44 156 ILE A CA 1
ATOM 1263 C C . ILE A 1 156 ? -14.435 -1.345 17.545 1.00 87.44 156 ILE A C 1
ATOM 1265 O O . ILE A 1 156 ? -13.896 -1.448 16.446 1.00 87.44 156 ILE A O 1
ATOM 1269 N N . GLU A 1 157 ? -15.505 -2.061 17.892 1.00 88.56 157 GLU A N 1
ATOM 1270 C CA . GLU A 1 157 ? -16.160 -3.021 16.994 1.00 88.56 157 GLU A CA 1
ATOM 1271 C C . GLU A 1 157 ? -16.680 -2.333 15.726 1.00 88.56 157 GLU A C 1
ATOM 1273 O O . GLU A 1 157 ? -16.357 -2.756 14.620 1.00 88.56 157 GLU A O 1
ATOM 1278 N N . GLN A 1 158 ? -17.349 -1.186 15.871 1.00 92.31 158 GLN A N 1
ATOM 1279 C CA . GLN A 1 158 ? -17.826 -0.387 14.739 1.00 92.31 158 GLN A CA 1
ATOM 1280 C C . GLN A 1 158 ? -16.695 0.086 13.814 1.00 92.31 158 GLN A C 1
ATOM 1282 O O . GLN A 1 158 ? -16.857 0.090 12.593 1.00 92.31 158 GLN A O 1
ATOM 1287 N N . ILE A 1 159 ? -15.549 0.495 14.371 1.00 90.81 159 ILE A N 1
ATOM 1288 C CA . ILE A 1 159 ? -14.381 0.900 13.576 1.00 90.81 159 ILE A CA 1
ATOM 1289 C C . ILE A 1 159 ? -13.821 -0.295 12.799 1.00 90.81 159 ILE A C 1
ATOM 1291 O O . ILE A 1 159 ? -13.500 -0.155 11.621 1.00 90.81 159 ILE A O 1
ATOM 1295 N N . LEU A 1 160 ? -13.706 -1.461 13.437 1.00 88.75 160 LEU A N 1
ATOM 1296 C CA . LEU A 1 160 ? -13.191 -2.671 12.795 1.00 88.75 160 LEU A CA 1
ATOM 1297 C C . LEU A 1 160 ? -14.105 -3.145 11.668 1.00 88.75 160 LEU A C 1
ATOM 1299 O O . LEU A 1 160 ? -13.612 -3.405 10.575 1.00 88.75 160 LEU A O 1
ATOM 1303 N N . ASP A 1 161 ? -15.416 -3.171 11.901 1.00 91.50 161 ASP A N 1
ATOM 1304 C CA . ASP A 1 161 ? -16.400 -3.512 10.874 1.00 91.50 161 ASP A CA 1
ATOM 1305 C C . ASP A 1 161 ? -16.335 -2.529 9.697 1.00 91.50 161 ASP A C 1
ATOM 1307 O O . ASP A 1 161 ? -16.389 -2.927 8.532 1.00 91.50 161 ASP A O 1
ATOM 1311 N N . ALA A 1 162 ? -16.160 -1.230 9.970 1.00 93.44 162 ALA A N 1
ATOM 1312 C CA . ALA A 1 162 ? -15.993 -0.237 8.914 1.00 93.44 162 ALA A CA 1
ATOM 1313 C C . ALA A 1 162 ? -14.719 -0.485 8.087 1.00 93.44 162 ALA A C 1
ATOM 1315 O O . ALA A 1 162 ? -14.769 -0.389 6.857 1.00 93.44 162 ALA A O 1
ATOM 1316 N N . LEU A 1 163 ? -13.598 -0.799 8.748 1.00 92.19 163 LEU A N 1
ATOM 1317 C CA . LEU A 1 163 ? -12.311 -1.090 8.111 1.00 92.19 163 LEU A CA 1
ATOM 1318 C C . LEU A 1 163 ? -12.314 -2.412 7.331 1.00 92.19 163 LEU A C 1
ATOM 1320 O O . LEU A 1 163 ? -11.679 -2.478 6.287 1.00 92.19 163 LEU A O 1
ATOM 1324 N N . ASP A 1 164 ? -13.031 -3.436 7.789 1.00 91.00 164 ASP A N 1
ATOM 1325 C CA . ASP A 1 164 ? -13.198 -4.711 7.075 1.00 91.00 164 ASP A CA 1
ATOM 1326 C C . ASP A 1 164 ? -13.964 -4.537 5.754 1.00 91.00 164 ASP A C 1
ATOM 1328 O O . ASP A 1 164 ? -13.675 -5.183 4.751 1.00 91.00 164 ASP A O 1
ATOM 1332 N N . GLN A 1 165 ? -14.910 -3.597 5.727 1.00 92.81 165 GLN A N 1
ATOM 1333 C CA . GLN A 1 165 ? -15.751 -3.324 4.561 1.00 92.81 165 GLN A CA 1
ATOM 1334 C C . GLN A 1 165 ? -15.207 -2.214 3.648 1.00 92.81 165 GLN A C 1
ATOM 1336 O O . GLN A 1 165 ? -15.853 -1.865 2.652 1.00 92.81 165 GLN A O 1
ATOM 1341 N N . VAL A 1 166 ? -14.052 -1.624 3.976 1.00 94.50 166 VAL A N 1
ATOM 1342 C CA . VAL A 1 166 ? -13.490 -0.511 3.203 1.00 94.50 166 VAL A CA 1
ATOM 1343 C C . VAL A 1 166 ? -13.104 -0.965 1.795 1.00 94.50 166 VAL A C 1
ATOM 1345 O O . VAL A 1 166 ? -12.530 -2.032 1.587 1.00 94.50 166 VAL A O 1
ATOM 1348 N N . LYS A 1 167 ? -13.407 -0.125 0.804 1.00 95.19 167 LYS A N 1
ATOM 1349 C CA . LYS A 1 167 ? -12.985 -0.306 -0.588 1.00 95.19 167 LYS A CA 1
ATOM 1350 C C . LYS A 1 167 ? -12.282 0.954 -1.049 1.00 95.19 167 LYS A C 1
ATOM 1352 O O . LYS A 1 167 ? -12.781 2.054 -0.823 1.00 95.19 167 LYS A O 1
ATOM 1357 N N . ILE A 1 168 ? -11.131 0.780 -1.682 1.00 95.06 168 ILE A N 1
ATOM 1358 C CA . ILE A 1 168 ? -10.223 1.868 -2.036 1.00 95.06 168 ILE A CA 1
ATOM 1359 C C . ILE A 1 168 ? -9.998 1.805 -3.538 1.00 95.06 168 ILE A C 1
ATOM 1361 O O . ILE A 1 168 ? -9.711 0.740 -4.080 1.00 95.06 168 ILE A O 1
ATOM 1365 N N . LEU A 1 169 ? -10.177 2.944 -4.199 1.00 94.31 169 LEU A N 1
ATOM 1366 C CA . LEU A 1 169 ? -10.036 3.093 -5.639 1.00 94.31 169 LEU A CA 1
ATOM 1367 C C . LEU A 1 169 ? -9.189 4.329 -5.913 1.00 94.31 169 LEU A C 1
ATOM 1369 O O . LEU A 1 169 ? -9.520 5.417 -5.446 1.00 94.31 169 LEU A O 1
ATOM 1373 N N . ASP A 1 170 ? -8.139 4.148 -6.703 1.00 92.12 170 ASP A N 1
ATOM 1374 C CA . ASP A 1 170 ? -7.326 5.227 -7.245 1.00 92.12 170 ASP A CA 1
ATOM 1375 C C . ASP A 1 170 ? -7.309 5.094 -8.780 1.00 92.12 170 ASP A C 1
ATOM 1377 O O . ASP A 1 170 ? -6.613 4.223 -9.309 1.00 92.12 170 ASP A O 1
ATOM 1381 N N . PRO A 1 171 ? -8.119 5.891 -9.506 1.00 89.94 171 PRO A N 1
ATOM 1382 C CA . PRO A 1 171 ? -8.224 5.819 -10.965 1.00 89.94 171 PRO A CA 1
ATOM 1383 C C . PRO A 1 171 ? -6.952 6.230 -11.718 1.00 89.94 171 PRO A C 1
ATOM 1385 O O . PRO A 1 171 ? -6.858 5.974 -12.916 1.00 89.94 171 PRO A O 1
ATOM 1388 N N . ALA A 1 172 ? -5.999 6.880 -11.045 1.00 86.06 172 ALA A N 1
ATOM 1389 C CA . ALA A 1 172 ? -4.749 7.364 -11.624 1.00 86.06 172 ALA A CA 1
ATOM 1390 C C . ALA A 1 172 ? -3.559 6.932 -10.753 1.00 86.06 172 ALA A C 1
ATOM 1392 O O . ALA A 1 172 ? -2.667 7.721 -10.451 1.00 86.06 172 ALA A O 1
ATOM 1393 N N . CYS A 1 173 ? -3.558 5.659 -10.346 1.00 83.62 173 CYS A N 1
ATOM 1394 C CA . CYS A 1 173 ? -2.678 5.165 -9.292 1.00 83.62 173 CYS A CA 1
ATOM 1395 C C . CYS A 1 173 ? -1.185 5.182 -9.625 1.00 83.62 173 CYS A C 1
ATOM 1397 O O . CYS A 1 173 ? -0.370 5.123 -8.704 1.00 83.62 173 CYS A O 1
ATOM 1399 N N . GLY A 1 174 ? -0.808 5.269 -10.905 1.00 79.81 174 GLY A N 1
ATOM 1400 C CA . GLY A 1 174 ? 0.590 5.256 -11.333 1.00 79.81 174 GLY A CA 1
ATOM 1401 C C . GLY A 1 174 ? 1.331 4.043 -10.763 1.00 79.81 174 GLY A C 1
ATOM 1402 O O . GLY A 1 174 ? 0.939 2.904 -10.993 1.00 79.81 174 GLY A O 1
ATOM 1403 N N . SER A 1 175 ? 2.368 4.292 -9.963 1.00 76.06 175 SER A N 1
ATOM 1404 C CA . SER A 1 175 ? 3.134 3.271 -9.226 1.00 76.06 175 SER A CA 1
ATOM 1405 C C . SER A 1 175 ? 2.359 2.569 -8.098 1.00 76.06 175 SER A C 1
ATOM 1407 O O . SER A 1 175 ? 2.876 1.646 -7.475 1.00 76.06 175 SER A O 1
ATOM 1409 N N . GLY A 1 176 ? 1.138 3.007 -7.793 1.00 84.31 176 GLY A N 1
ATOM 1410 C CA . GLY A 1 176 ? 0.289 2.447 -6.744 1.00 84.31 176 GLY A CA 1
ATOM 1411 C C . GLY A 1 176 ? 0.557 2.999 -5.342 1.00 84.31 176 GLY A C 1
ATOM 1412 O O . GLY A 1 176 ? 0.080 2.411 -4.372 1.00 84.31 176 GLY A O 1
ATOM 1413 N N . ALA A 1 177 ? 1.280 4.119 -5.208 1.00 83.62 177 ALA A N 1
ATOM 1414 C CA . ALA A 1 177 ? 1.714 4.668 -3.917 1.00 83.62 177 ALA A CA 1
ATOM 1415 C C . ALA A 1 177 ? 0.566 4.834 -2.900 1.00 83.62 177 ALA A C 1
ATOM 1417 O O . ALA A 1 177 ? 0.683 4.402 -1.752 1.00 83.62 177 ALA A O 1
ATOM 1418 N N . PHE A 1 178 ? -0.573 5.395 -3.323 1.00 89.25 178 PHE A N 1
ATOM 1419 C CA . PHE A 1 178 ? -1.753 5.534 -2.465 1.00 89.25 178 PHE A CA 1
ATOM 1420 C C . PHE A 1 178 ? -2.289 4.177 -2.010 1.00 89.25 178 PHE A C 1
ATOM 1422 O O . PHE A 1 178 ? -2.456 3.955 -0.811 1.00 89.25 178 PHE A O 1
ATOM 1429 N N . LEU A 1 179 ? -2.526 3.255 -2.948 1.00 91.56 179 LEU A N 1
ATOM 1430 C CA . LEU A 1 179 ? -3.066 1.922 -2.659 1.00 91.56 179 LEU A CA 1
ATOM 1431 C C . LEU A 1 179 ? -2.175 1.155 -1.676 1.00 91.56 179 LEU A C 1
ATOM 1433 O O . LEU A 1 179 ? -2.672 0.536 -0.734 1.00 91.56 179 LEU A O 1
ATOM 1437 N N . TRP A 1 180 ? -0.860 1.253 -1.856 1.00 86.38 180 TRP A N 1
ATOM 1438 C CA . TRP A 1 180 ? 0.123 0.641 -0.974 1.00 86.38 180 TRP A CA 1
ATOM 1439 C C . TRP A 1 180 ? 0.100 1.226 0.444 1.00 86.38 180 TRP A C 1
ATOM 1441 O O . TRP A 1 180 ? 0.058 0.476 1.423 1.00 86.38 180 TRP A O 1
ATOM 1451 N N . VAL A 1 181 ? 0.065 2.555 0.581 1.00 87.50 181 VAL A N 1
ATOM 1452 C CA . VAL A 1 181 ? -0.012 3.216 1.894 1.00 87.50 181 VAL A CA 1
ATOM 1453 C C . VAL A 1 181 ? -1.309 2.858 2.616 1.00 87.50 181 VAL A C 1
ATOM 1455 O O . VAL A 1 181 ? -1.285 2.538 3.809 1.00 87.50 181 VAL A O 1
ATOM 1458 N N . TYR A 1 182 ? -2.438 2.849 1.905 1.00 92.00 182 TYR A N 1
ATOM 1459 C CA . TYR A 1 182 ? -3.705 2.387 2.461 1.00 92.00 182 TYR A CA 1
ATOM 1460 C C . TYR A 1 182 ? -3.611 0.940 2.958 1.00 92.00 182 TYR A C 1
ATOM 1462 O O . TYR A 1 182 ? -3.971 0.666 4.104 1.00 92.00 182 TYR A O 1
ATOM 1470 N N . TYR A 1 183 ? -3.074 0.030 2.142 1.00 89.94 183 TYR A N 1
ATOM 1471 C CA . TYR A 1 183 ? -2.858 -1.366 2.523 1.00 89.94 183 TYR A CA 1
ATOM 1472 C C . TYR A 1 183 ? -1.998 -1.489 3.790 1.00 89.94 183 TYR A C 1
ATOM 1474 O O . TYR A 1 183 ? -2.406 -2.140 4.754 1.00 89.94 183 TYR A O 1
ATOM 1482 N N . LYS A 1 184 ? -0.853 -0.794 3.845 1.00 85.69 184 LYS A N 1
ATOM 1483 C CA . LYS A 1 184 ? 0.034 -0.772 5.019 1.00 85.69 184 LYS A CA 1
ATOM 1484 C C . LYS A 1 184 ? -0.700 -0.332 6.287 1.00 85.69 184 LYS A C 1
ATOM 1486 O O . LYS A 1 184 ? -0.573 -0.992 7.324 1.00 85.69 184 LYS A O 1
ATOM 1491 N N . LYS A 1 185 ? -1.479 0.754 6.215 1.00 85.94 185 LYS A N 1
ATOM 1492 C CA . LYS A 1 185 ? -2.265 1.259 7.354 1.00 85.94 185 LYS A CA 1
ATOM 1493 C C . LYS A 1 185 ? -3.284 0.217 7.815 1.00 85.94 185 LYS A C 1
ATOM 1495 O O . LYS A 1 185 ? -3.297 -0.131 8.994 1.00 85.94 185 LYS A O 1
ATOM 1500 N N . LEU A 1 186 ? -4.065 -0.355 6.898 1.00 89.00 186 LEU A N 1
ATOM 1501 C CA . LEU A 1 186 ? -5.053 -1.390 7.221 1.00 89.00 186 LEU A CA 1
ATOM 1502 C C . LEU A 1 186 ? -4.402 -2.617 7.879 1.00 89.00 186 LEU A C 1
ATOM 1504 O O . LEU A 1 186 ? -4.824 -3.033 8.960 1.00 89.00 186 LEU A O 1
ATOM 1508 N N . CYS A 1 187 ? -3.321 -3.150 7.301 1.00 84.19 187 CYS A N 1
ATOM 1509 C CA . CYS A 1 187 ? -2.603 -4.296 7.861 1.00 84.19 187 CYS A CA 1
ATOM 1510 C C . CYS A 1 187 ? -2.062 -4.032 9.269 1.00 84.19 187 CYS A C 1
ATOM 1512 O O . CYS A 1 187 ? -2.134 -4.916 10.126 1.00 84.19 187 CYS A O 1
ATOM 1514 N N . LYS A 1 188 ? -1.527 -2.833 9.528 1.00 78.31 188 LYS A N 1
ATOM 1515 C CA . LYS A 1 188 ? -1.045 -2.448 10.861 1.00 78.31 188 LYS A CA 1
ATOM 1516 C C . LYS A 1 188 ? -2.168 -2.534 11.899 1.00 78.31 188 LYS A C 1
ATOM 1518 O O . LYS A 1 188 ? -1.971 -3.116 12.968 1.00 78.31 188 LYS A O 1
ATOM 1523 N N . HIS A 1 189 ? -3.351 -2.017 11.570 1.00 74.12 189 HIS A N 1
ATOM 1524 C CA . HIS A 1 189 ? -4.508 -2.052 12.465 1.00 74.12 189 HIS A CA 1
ATOM 1525 C C . HIS A 1 189 ? -5.022 -3.474 12.706 1.00 74.12 189 HIS A C 1
ATOM 1527 O O . HIS A 1 189 ? -5.183 -3.861 13.865 1.00 74.12 189 HIS A O 1
ATOM 1533 N N . PHE A 1 190 ? -5.169 -4.293 11.660 1.00 74.31 190 PHE A N 1
ATOM 1534 C CA . PHE A 1 190 ? -5.574 -5.694 11.823 1.00 74.31 190 PHE A CA 1
ATOM 1535 C C . PHE A 1 190 ? -4.575 -6.510 12.657 1.00 74.31 190 PHE A C 1
ATOM 1537 O O . PHE A 1 190 ? -4.990 -7.254 13.546 1.00 74.31 190 PHE A O 1
ATOM 1544 N N . LYS A 1 191 ? -3.260 -6.332 12.463 1.00 67.69 191 LYS A N 1
ATOM 1545 C CA . LYS A 1 191 ? -2.237 -7.014 13.283 1.00 67.69 191 LYS A CA 1
ATOM 1546 C C . LYS A 1 191 ? -2.349 -6.644 14.764 1.00 67.69 191 LYS A C 1
ATOM 1548 O O . LYS A 1 191 ? -2.345 -7.535 15.613 1.00 67.69 191 LYS A O 1
ATOM 1553 N N . SER A 1 192 ? -2.516 -5.355 15.073 1.00 64.62 192 SER A N 1
ATOM 1554 C CA . SER A 1 192 ? -2.702 -4.881 16.455 1.00 64.62 192 SER A CA 1
ATOM 1555 C C . SER A 1 192 ? -3.959 -5.440 17.133 1.00 64.62 192 SER A C 1
ATOM 1557 O O . SER A 1 192 ? -4.016 -5.534 18.360 1.00 64.62 192 SER A O 1
ATOM 1559 N N . TRP A 1 193 ? -4.965 -5.822 16.342 1.00 62.06 193 TRP A N 1
ATOM 1560 C CA . TRP A 1 193 ? -6.193 -6.433 16.833 1.00 62.06 193 TRP A CA 1
ATOM 1561 C C . TRP A 1 193 ? -6.015 -7.932 17.094 1.00 62.06 193 TRP A C 1
ATOM 1563 O O . TRP A 1 193 ? -6.338 -8.397 18.186 1.00 62.06 193 TRP A O 1
ATOM 1573 N N . ILE A 1 194 ? -5.421 -8.668 16.145 1.00 57.22 194 ILE A N 1
ATOM 1574 C CA . ILE A 1 194 ? -5.176 -10.118 16.258 1.00 57.22 194 ILE A CA 1
ATOM 1575 C C . ILE A 1 194 ? -4.259 -10.448 17.445 1.00 57.22 194 ILE A C 1
ATOM 1577 O O . ILE A 1 194 ? -4.443 -11.462 18.111 1.00 57.22 194 ILE A O 1
ATOM 1581 N N . GLN A 1 195 ? -3.281 -9.589 17.740 1.00 53.62 195 GLN A N 1
ATOM 1582 C CA . GLN A 1 195 ? -2.318 -9.818 18.822 1.00 53.62 195 GLN A CA 1
ATOM 1583 C C . GLN A 1 195 ? -2.868 -9.512 20.229 1.00 53.62 195 GLN A C 1
ATOM 1585 O O . GLN A 1 195 ? -2.175 -9.758 21.217 1.00 53.62 195 GLN A O 1
ATOM 1590 N N . LYS A 1 196 ? -4.109 -9.019 20.369 1.00 54.41 196 LYS A N 1
ATOM 1591 C CA . LYS A 1 196 ? -4.757 -8.904 21.684 1.00 54.41 196 LYS A CA 1
ATOM 1592 C C . LYS A 1 196 ? -5.349 -10.269 22.081 1.00 54.41 196 LYS A C 1
ATOM 1594 O O . LYS A 1 196 ? -6.219 -10.756 21.365 1.00 54.41 196 LYS A O 1
ATOM 1599 N N . PRO A 1 197 ? -4.980 -10.870 23.235 1.00 40.78 197 PRO A N 1
ATOM 1600 C CA . PRO A 1 197 ? -5.335 -12.254 23.599 1.00 40.78 197 PRO A CA 1
ATOM 1601 C C . PRO A 1 197 ? -6.831 -12.587 23.777 1.00 40.78 197 PRO A C 1
ATOM 1603 O O . PRO A 1 197 ? -7.148 -13.682 24.221 1.00 40.78 197 PRO A O 1
ATOM 1606 N N . ASN A 1 198 ? -7.761 -11.681 23.461 1.00 47.25 198 ASN A N 1
ATOM 1607 C CA . ASN A 1 198 ? -9.206 -11.863 23.640 1.00 47.25 198 ASN A CA 1
ATOM 1608 C C . ASN A 1 198 ? -10.002 -11.431 22.392 1.00 47.25 198 ASN A C 1
ATOM 1610 O O . ASN A 1 198 ? -11.001 -10.719 22.489 1.00 47.25 198 ASN A O 1
ATOM 1614 N N . GLY A 1 199 ? -9.565 -11.856 21.205 1.00 43.78 199 GLY A N 1
ATOM 1615 C CA . GLY A 1 199 ? -10.340 -11.727 19.969 1.00 43.78 199 GLY A CA 1
ATOM 1616 C C . GLY A 1 199 ? -11.600 -12.601 19.989 1.00 43.78 199 GLY A C 1
ATOM 1617 O O . GLY A 1 199 ? -11.536 -13.798 19.736 1.00 43.78 199 GLY A O 1
ATOM 1618 N N . GLY A 1 200 ? -12.739 -11.986 20.318 1.00 43.62 200 GLY A N 1
ATOM 1619 C CA . GLY A 1 200 ? -14.088 -12.339 19.858 1.00 43.62 200 GLY A CA 1
ATOM 1620 C C . GLY A 1 200 ? -14.483 -13.820 19.830 1.00 43.62 200 GLY A C 1
ATOM 1621 O O . GLY A 1 200 ? -14.537 -14.436 18.766 1.00 43.62 200 GLY A O 1
ATOM 1622 N N . LYS A 1 201 ? -14.938 -14.367 20.965 1.00 37.78 201 LYS A N 1
ATOM 1623 C CA . LYS A 1 201 ? -15.905 -15.475 20.916 1.00 37.78 201 LYS A CA 1
ATOM 1624 C C . LYS A 1 201 ? -17.188 -14.942 20.272 1.00 37.78 201 LYS A C 1
ATOM 1626 O O . LYS A 1 201 ? -17.962 -14.259 20.933 1.00 37.78 201 LYS A O 1
ATOM 1631 N N . LYS A 1 202 ? -17.432 -15.279 19.002 1.00 41.69 202 LYS A N 1
ATOM 1632 C CA . LYS A 1 202 ? -18.769 -15.191 18.399 1.00 41.69 202 LYS A CA 1
ATOM 1633 C C . LYS A 1 202 ? -19.710 -16.093 19.202 1.00 41.69 202 LYS A C 1
ATOM 1635 O O . LYS A 1 202 ? -19.769 -17.298 18.967 1.00 41.69 202 LYS A O 1
ATOM 1640 N N . THR A 1 203 ? -20.460 -15.536 20.149 1.00 34.16 203 THR A N 1
ATOM 1641 C CA . THR A 1 203 ? -21.661 -16.198 20.663 1.00 34.16 203 THR A CA 1
ATOM 1642 C C . THR A 1 203 ? -22.713 -16.137 19.566 1.00 34.16 203 THR A C 1
ATOM 1644 O O . THR A 1 203 ? -23.448 -15.163 19.434 1.00 34.16 203 THR A O 1
ATOM 1647 N N . SER A 1 204 ? -22.756 -17.187 18.742 1.00 33.00 204 SER A N 1
ATOM 1648 C CA . SER A 1 204 ? -23.918 -17.494 17.914 1.00 33.00 204 SER A CA 1
ATOM 1649 C C . SER A 1 204 ? -25.110 -17.683 18.848 1.00 33.00 204 SER A C 1
ATOM 1651 O O . SER A 1 204 ? -25.274 -18.730 19.470 1.00 33.00 204 SER A O 1
ATOM 1653 N N . ASN A 1 205 ? -25.922 -16.639 18.978 1.00 30.59 205 ASN A N 1
ATOM 1654 C CA . ASN A 1 205 ? -27.206 -16.719 19.644 1.00 30.59 205 ASN A CA 1
ATOM 1655 C C . ASN A 1 205 ? -28.202 -17.326 18.643 1.00 30.59 205 ASN A C 1
ATOM 1657 O O . ASN A 1 205 ? -28.945 -16.618 17.969 1.00 30.59 205 ASN A O 1
ATOM 1661 N N . LYS A 1 206 ? -28.173 -18.654 18.483 1.00 39.66 206 LYS A N 1
ATOM 1662 C CA . LYS A 1 206 ? -29.326 -19.389 17.953 1.00 39.66 206 LYS A CA 1
ATOM 1663 C C . LYS A 1 206 ? -30.321 -19.531 19.098 1.00 39.66 206 LYS A C 1
ATOM 1665 O O . LYS A 1 206 ? -30.087 -20.348 19.977 1.00 39.66 206 LYS A O 1
ATOM 1670 N N . ASN A 1 207 ? -31.385 -18.730 19.082 1.00 36.47 207 ASN A N 1
ATOM 1671 C CA . ASN A 1 207 ? -32.635 -19.010 19.792 1.00 36.47 207 ASN A CA 1
ATOM 1672 C C . ASN A 1 207 ? -33.774 -18.116 19.272 1.00 36.47 207 ASN A C 1
ATOM 1674 O O . ASN A 1 207 ? -34.036 -17.053 19.833 1.00 36.47 207 ASN A O 1
ATOM 1678 N N . LYS A 1 208 ? -34.440 -18.554 18.201 1.00 34.69 208 LYS A N 1
ATOM 1679 C CA . LYS A 1 208 ? -35.869 -18.923 18.144 1.00 34.69 208 LYS A CA 1
ATOM 1680 C C . LYS A 1 208 ? -36.293 -19.144 16.698 1.00 34.69 208 LYS A C 1
ATOM 1682 O O . LYS A 1 208 ? -35.894 -18.328 15.843 1.00 34.69 208 LYS A O 1
#

Organism: NCBI:txid651561

Radius of gyration: 24.39 Å; chains: 1; bounding box: 63×52×65 Å